Protein AF-0000000081350912 (afdb_homodimer)

Sequence (370 aa):
MHGFFKRFILKDDKKAERKKILKQVDEVDVCVIDVETIRCVVCLNVYQGTPQILTCGHSFCHTCVEEVGNAEFINDPRDVNRNSFHCPICRKRVQNSKIVHNYALKTILDSVNEISKDEVKSRKAYDNTIHASNEQLRLKCIDMERSVDCLRKEINHMRQKEKYNYVAISFFVIVYIILSTLYGNMHGFFKRFILKDDKKAERKKILKQVDEVDVCVIDVETIRCVVCLNVYQGTPQILTCGHSFCHTCVEEVGNAEFINDPRDVNRNSFHCPICRKRVQNSKIVHNYALKTILDSVNEISKDEVKSRKAYDNTIHASNEQLRLKCIDMERSVDCLRKEINHMRQKEKYNYVAISFFVIVYIILSTLYGN

Structure (mmCIF, N/CA/C/O backbone):
data_AF-0000000081350912-model_v1
#
loop_
_entity.id
_entity.type
_entity.pdbx_description
1 polymer 'RING-type domain-containing protein'
#
loop_
_atom_site.group_PDB
_atom_site.id
_atom_site.type_symbol
_atom_site.label_atom_id
_atom_site.label_alt_id
_atom_site.label_comp_id
_atom_site.label_asym_id
_atom_site.label_entity_id
_atom_site.label_seq_id
_atom_site.pdbx_PDB_ins_code
_atom_site.Cartn_x
_atom_site.Cartn_y
_atom_site.Cartn_z
_atom_site.occupancy
_atom_site.B_iso_or_equiv
_atom_site.auth_seq_id
_atom_site.auth_comp_id
_atom_site.auth_asym_id
_atom_site.auth_atom_id
_atom_site.pdbx_PDB_model_num
ATOM 1 N N . MET A 1 1 ? 37.656 -15.867 7.574 1 53.03 1 MET A N 1
ATOM 2 C CA . MET A 1 1 ? 36.531 -16.422 8.352 1 53.03 1 MET A CA 1
ATOM 3 C C . MET A 1 1 ? 35.75 -15.32 9.062 1 53.03 1 MET A C 1
ATOM 5 O O . MET A 1 1 ? 34.562 -15.453 9.273 1 53.03 1 MET A O 1
ATOM 9 N N . HIS A 1 2 ? 36.438 -14.164 9.344 1 68.31 2 HIS A N 1
ATOM 10 C CA . HIS A 1 2 ? 35.844 -13.07 10.086 1 68.31 2 HIS A CA 1
ATOM 11 C C . HIS A 1 2 ? 34.875 -12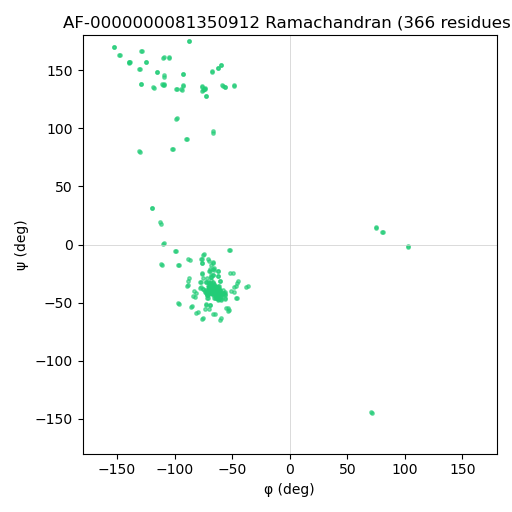.281 9.211 1 68.31 2 HIS A C 1
ATOM 13 O O . HIS A 1 2 ? 33.875 -11.742 9.703 1 68.31 2 HIS A O 1
ATOM 19 N N . GLY A 1 3 ? 35.125 -12.367 7.895 1 60.16 3 GLY A N 1
ATOM 20 C CA . GLY A 1 3 ? 34.312 -11.594 6.98 1 60.16 3 GLY A CA 1
ATOM 21 C C . GLY A 1 3 ? 32.938 -12.211 6.734 1 60.16 3 GLY A C 1
ATOM 22 O O . GLY A 1 3 ? 31.938 -11.492 6.613 1 60.16 3 GLY A O 1
ATOM 23 N N . PHE A 1 4 ? 33.031 -13.609 6.695 1 65.31 4 PHE A N 1
ATOM 24 C CA . PHE A 1 4 ? 31.812 -14.344 6.438 1 65.31 4 PHE A CA 1
ATOM 25 C C . PHE A 1 4 ? 30.844 -14.211 7.609 1 65.31 4 PHE A C 1
ATOM 27 O O . PHE A 1 4 ? 29.641 -14.039 7.41 1 65.31 4 PHE A O 1
ATOM 34 N N . PHE A 1 5 ? 31.344 -14.062 8.828 1 67.81 5 PHE A N 1
ATOM 35 C CA . PHE A 1 5 ? 30.531 -13.961 10.039 1 67.81 5 PHE A CA 1
ATOM 36 C C . PHE A 1 5 ? 29.875 -12.586 10.141 1 67.81 5 PHE A C 1
ATOM 38 O O . PHE A 1 5 ? 28.719 -12.469 10.562 1 67.81 5 PHE A O 1
ATOM 45 N N . LYS A 1 6 ? 30.656 -11.609 9.734 1 66 6 LYS A N 1
ATOM 46 C CA . LYS A 1 6 ? 30.141 -10.25 9.805 1 66 6 LYS A CA 1
ATOM 47 C C . LYS A 1 6 ? 28.969 -10.062 8.828 1 66 6 LYS A C 1
ATOM 49 O O . LYS A 1 6 ? 27.969 -9.422 9.156 1 66 6 LYS A O 1
ATOM 54 N N . ARG A 1 7 ? 29.047 -10.664 7.699 1 61.78 7 ARG A N 1
ATOM 55 C CA . ARG A 1 7 ? 27.984 -10.547 6.703 1 61.78 7 ARG A CA 1
ATOM 56 C C . ARG A 1 7 ? 26.734 -11.281 7.164 1 61.78 7 ARG A C 1
ATOM 58 O O . ARG A 1 7 ? 25.625 -10.773 6.988 1 61.78 7 ARG A O 1
ATOM 65 N N . PHE A 1 8 ? 26.891 -12.453 7.855 1 70.62 8 PHE A N 1
ATOM 66 C CA . PHE A 1 8 ? 25.75 -13.211 8.367 1 70.62 8 PHE A CA 1
ATOM 67 C C . PHE A 1 8 ? 25.078 -12.469 9.508 1 70.62 8 PHE A C 1
ATOM 69 O O . PHE A 1 8 ? 23.844 -12.43 9.594 1 70.62 8 PHE A O 1
ATOM 76 N N . ILE A 1 9 ? 25.781 -11.836 10.242 1 69 9 ILE A N 1
ATOM 77 C CA . ILE A 1 9 ? 25.25 -11.086 11.375 1 69 9 ILE A CA 1
ATOM 78 C C . ILE A 1 9 ? 24.5 -9.859 10.867 1 69 9 ILE A C 1
ATOM 80 O O . ILE A 1 9 ? 23.406 -9.539 11.367 1 69 9 ILE A O 1
ATOM 84 N N . LEU A 1 10 ? 25.109 -9.266 9.859 1 67.69 10 LEU A N 1
ATOM 85 C CA . LEU A 1 10 ? 24.484 -8.078 9.289 1 67.69 10 LEU A CA 1
ATOM 86 C C . LEU A 1 10 ? 23.156 -8.43 8.633 1 67.69 10 LEU A C 1
ATOM 88 O O . LEU A 1 10 ? 22.188 -7.676 8.75 1 67.69 10 LEU A O 1
ATOM 92 N N . LYS A 1 11 ? 23.141 -9.508 8.023 1 71.5 11 LYS A N 1
ATOM 93 C CA . LYS A 1 11 ? 21.922 -9.969 7.375 1 71.5 11 LYS A CA 1
ATOM 94 C C . LYS A 1 11 ? 20.844 -10.32 8.406 1 71.5 11 LYS A C 1
ATOM 96 O O . LYS A 1 11 ? 19.672 -10 8.219 1 71.5 11 LYS A O 1
ATOM 101 N N . ASP A 1 12 ? 21.234 -10.898 9.477 1 75.25 12 ASP A N 1
ATOM 102 C CA . ASP A 1 12 ? 20.328 -11.281 10.547 1 75.25 12 ASP A CA 1
ATOM 103 C C . ASP A 1 12 ? 19.734 -10.055 11.234 1 75.25 12 ASP A C 1
ATOM 105 O O . ASP A 1 12 ? 18.562 -10.039 11.594 1 75.25 12 ASP A O 1
ATOM 109 N N . ASP A 1 13 ? 20.594 -9.07 11.367 1 73.94 13 ASP A N 1
ATOM 110 C CA . ASP A 1 13 ? 20.141 -7.832 11.992 1 73.94 13 ASP A CA 1
ATOM 111 C C . ASP A 1 13 ? 19.125 -7.117 11.117 1 73.94 13 ASP A C 1
ATOM 113 O O . ASP A 1 13 ? 18.141 -6.574 11.625 1 73.94 13 ASP A O 1
ATOM 117 N N . LYS A 1 14 ? 19.344 -7.176 9.797 1 77.12 14 LYS A N 1
ATOM 118 C CA . LYS A 1 14 ? 18.406 -6.543 8.883 1 77.12 14 LYS A CA 1
ATOM 119 C C . LYS A 1 14 ? 17.062 -7.273 8.875 1 77.12 14 LYS A C 1
ATOM 121 O O . LYS A 1 14 ? 16.016 -6.645 8.812 1 77.12 14 LYS A O 1
ATOM 126 N N . LYS A 1 15 ? 17.219 -8.555 8.977 1 82.31 15 LYS A N 1
ATOM 127 C CA . LYS A 1 15 ? 16.016 -9.367 9.023 1 82.31 15 LYS A CA 1
ATOM 128 C C . LYS A 1 15 ? 15.227 -9.109 10.305 1 82.31 15 LYS A C 1
ATOM 130 O O . LYS A 1 15 ? 13.992 -9.023 10.273 1 82.31 15 LYS A O 1
ATOM 135 N N . ALA A 1 16 ? 15.93 -9.008 11.352 1 82.31 16 ALA A N 1
ATOM 136 C CA . ALA A 1 16 ? 15.297 -8.734 12.641 1 82.31 16 ALA A CA 1
ATOM 137 C C . ALA A 1 16 ? 14.633 -7.355 12.641 1 82.31 16 ALA A C 1
ATOM 139 O O . ALA A 1 16 ? 13.539 -7.188 13.172 1 82.31 16 ALA A O 1
ATOM 140 N N . GLU A 1 17 ? 15.297 -6.477 12.062 1 79.75 17 GLU A N 1
ATOM 141 C CA . GLU A 1 17 ? 14.758 -5.117 11.984 1 79.75 17 GLU A CA 1
ATOM 142 C C . GLU A 1 17 ? 13.5 -5.074 11.125 1 79.75 17 GLU A C 1
ATOM 144 O O . GLU A 1 17 ? 12.516 -4.426 11.492 1 79.75 17 GLU A O 1
ATOM 149 N N . ARG A 1 18 ? 13.531 -5.793 10.039 1 82.31 18 ARG A N 1
ATOM 150 C CA . ARG A 1 18 ? 12.375 -5.859 9.156 1 82.31 18 ARG A CA 1
ATOM 151 C C . ARG A 1 18 ? 11.172 -6.469 9.867 1 82.31 18 ARG A C 1
ATOM 153 O O . ARG A 1 18 ? 10.047 -5.977 9.742 1 82.31 18 ARG A O 1
ATOM 160 N N . LYS A 1 19 ? 11.539 -7.465 10.633 1 84 19 LYS A N 1
ATOM 161 C CA . LYS A 1 19 ? 10.477 -8.133 11.383 1 84 19 LYS A CA 1
ATOM 162 C C . LYS A 1 19 ? 9.859 -7.195 12.414 1 84 19 LYS A C 1
ATOM 164 O O . LYS A 1 19 ? 8.641 -7.199 12.609 1 84 19 LYS A O 1
ATOM 169 N N . LYS A 1 20 ? 10.68 -6.43 13.039 1 79.88 20 LYS A N 1
ATOM 170 C CA . LYS A 1 20 ? 10.203 -5.484 14.039 1 79.88 20 LYS A CA 1
ATOM 171 C C . LYS A 1 20 ? 9.289 -4.43 13.414 1 79.88 20 LYS A C 1
ATOM 173 O O . LYS A 1 20 ? 8.242 -4.102 13.969 1 79.88 20 LYS A O 1
ATOM 178 N N . ILE A 1 21 ? 9.648 -4.004 12.289 1 77.31 21 ILE A N 1
ATOM 179 C CA . ILE A 1 21 ? 8.883 -2.965 11.602 1 77.31 21 ILE A CA 1
ATOM 180 C C . ILE A 1 21 ? 7.535 -3.52 11.156 1 77.31 21 ILE A C 1
ATOM 182 O O . ILE A 1 21 ? 6.5 -2.873 11.336 1 77.31 21 ILE A O 1
ATOM 186 N N . LEU A 1 22 ? 7.578 -4.707 10.672 1 84.56 22 LEU A N 1
ATOM 187 C CA . LEU A 1 22 ? 6.348 -5.32 10.188 1 84.56 22 LEU A CA 1
ATOM 188 C C . LEU A 1 22 ? 5.398 -5.617 11.344 1 84.56 22 LEU A C 1
ATOM 190 O O . LEU A 1 22 ? 4.176 -5.543 11.188 1 84.56 22 LEU A O 1
ATOM 194 N N . LYS A 1 23 ? 6.023 -5.836 12.531 1 79.56 23 LYS A N 1
ATOM 195 C CA . LYS A 1 23 ? 5.199 -6.012 13.727 1 79.56 23 LYS A CA 1
ATOM 196 C C . LYS A 1 23 ? 4.508 -4.707 14.109 1 79.56 23 LYS A C 1
ATOM 198 O O . LYS A 1 23 ? 3.357 -4.715 14.555 1 79.56 23 LYS A O 1
ATOM 203 N N . GLN A 1 24 ? 5.203 -3.684 13.914 1 76.06 24 GLN A N 1
ATOM 204 C CA . GLN A 1 24 ? 4.621 -2.375 14.195 1 76.06 24 GLN A CA 1
ATOM 205 C C . GLN A 1 24 ? 3.502 -2.049 13.211 1 76.06 24 GLN A C 1
ATOM 207 O O . GLN A 1 24 ? 2.49 -1.454 13.586 1 76.06 24 GLN A O 1
ATOM 212 N N . VAL A 1 25 ? 3.703 -2.486 11.992 1 78.62 25 VAL A N 1
ATOM 213 C CA . VAL A 1 25 ? 2.709 -2.246 10.953 1 78.62 25 VAL A CA 1
ATOM 214 C C . VAL A 1 25 ? 1.435 -3.027 11.266 1 78.62 25 VAL A C 1
ATOM 216 O O . VAL A 1 25 ? 0.332 -2.586 10.93 1 78.62 25 VAL A O 1
ATOM 219 N N . ASP A 1 26 ? 1.627 -4.129 12.016 1 80.31 26 ASP A N 1
ATOM 220 C CA . ASP A 1 26 ? 0.5 -4.977 12.391 1 80.31 26 ASP A CA 1
ATOM 221 C C . ASP A 1 26 ? -0.449 -4.246 13.336 1 80.31 26 ASP A C 1
ATOM 223 O O . ASP A 1 26 ? -1.606 -4.641 13.492 1 80.31 26 ASP A O 1
ATOM 227 N N . GLU A 1 27 ? 0.007 -3.158 13.891 1 75.56 27 GLU A N 1
ATOM 228 C CA . GLU A 1 27 ? -0.767 -2.455 14.906 1 75.56 27 GLU A CA 1
ATOM 229 C C . GLU A 1 27 ? -1.503 -1.258 14.312 1 75.56 27 GLU A C 1
ATOM 231 O O . GLU A 1 27 ? -2.285 -0.598 15 1 75.56 27 GLU A O 1
ATOM 236 N N . VAL A 1 28 ? -1.217 -1.027 13.062 1 67.81 28 VAL A N 1
ATOM 237 C CA . VAL A 1 28 ? -1.871 0.103 12.406 1 67.81 28 VAL A CA 1
ATOM 238 C C . VAL A 1 28 ? -2.893 -0.406 11.391 1 67.81 28 VAL A C 1
ATOM 240 O O . VAL A 1 28 ? -2.826 -1.559 10.961 1 67.81 28 VAL A O 1
ATOM 243 N N . ASP A 1 29 ? -3.818 0.396 10.984 1 72.44 29 ASP A N 1
ATOM 244 C CA . ASP A 1 29 ? -4.891 -0.009 10.086 1 72.44 29 ASP A CA 1
ATOM 245 C C . ASP A 1 29 ? -4.48 0.176 8.625 1 72.44 29 ASP A C 1
ATOM 247 O O . ASP A 1 29 ? -4.934 -0.564 7.75 1 72.44 29 ASP A O 1
ATOM 251 N N . VAL A 1 30 ? -3.686 1.261 8.391 1 76.31 30 VAL A N 1
ATOM 252 C CA . VAL A 1 30 ? -3.273 1.562 7.027 1 76.31 30 VAL A CA 1
ATOM 253 C C . VAL A 1 30 ? -1.763 1.788 6.98 1 76.31 30 VAL A C 1
ATOM 255 O O . VAL A 1 30 ? -1.149 2.133 7.992 1 76.31 30 VAL A O 1
ATOM 258 N N . CYS A 1 31 ? -1.188 1.458 5.793 1 78.75 31 CYS A N 1
ATOM 259 C CA . CYS A 1 31 ? 0.23 1.742 5.609 1 78.75 31 CYS A CA 1
ATOM 260 C C . CYS A 1 31 ? 0.504 2.266 4.207 1 78.75 31 CYS A C 1
ATOM 262 O O . CYS A 1 31 ? -0.352 2.166 3.324 1 78.75 31 CYS A O 1
ATOM 264 N N . VAL A 1 32 ? 1.61 2.996 4.117 1 79.75 32 VAL A N 1
ATOM 265 C CA . VAL A 1 32 ? 2.006 3.629 2.863 1 79.75 32 VAL A CA 1
ATOM 266 C C . VAL A 1 32 ? 2.965 2.715 2.104 1 79.75 32 VAL A C 1
ATOM 268 O O . VAL A 1 32 ? 3.869 2.123 2.697 1 79.75 32 VAL A O 1
ATOM 271 N N . ILE A 1 33 ? 2.719 2.535 0.825 1 86.38 33 ILE A N 1
ATOM 272 C CA . ILE A 1 33 ? 3.615 1.744 -0.011 1 86.38 33 ILE A CA 1
ATOM 273 C C . ILE A 1 33 ? 4.074 2.576 -1.205 1 86.38 33 ILE A C 1
ATOM 275 O O . ILE A 1 33 ? 3.439 3.574 -1.557 1 86.38 33 ILE A O 1
ATOM 279 N N . ASP A 1 34 ? 5.223 2.195 -1.791 1 86.56 34 ASP A N 1
ATOM 280 C CA . ASP A 1 34 ? 5.691 2.791 -3.037 1 86.56 34 ASP A CA 1
ATOM 281 C C . ASP A 1 34 ? 4.855 2.312 -4.223 1 86.56 34 ASP A C 1
ATOM 283 O O . ASP A 1 34 ? 4.699 1.107 -4.434 1 86.56 34 ASP A O 1
ATOM 287 N N . VAL A 1 35 ? 4.344 3.209 -5.023 1 86 35 VAL A N 1
ATOM 288 C CA . VAL A 1 35 ? 3.484 2.859 -6.152 1 86 35 VAL A CA 1
ATOM 289 C C . VAL A 1 35 ? 4.262 1.998 -7.145 1 86 35 VAL A C 1
ATOM 291 O O . VAL A 1 35 ? 3.68 1.16 -7.84 1 86 35 VAL A O 1
ATOM 294 N N . GLU A 1 36 ? 5.586 2.088 -7.133 1 91.25 36 GLU A N 1
ATOM 295 C CA . GLU A 1 36 ? 6.434 1.312 -8.031 1 91.25 36 GLU A CA 1
ATOM 296 C C . GLU A 1 36 ? 6.277 -0.185 -7.781 1 91.25 36 GLU A C 1
ATOM 298 O O . GLU A 1 36 ? 6.461 -0.993 -8.695 1 91.25 36 GLU A O 1
ATOM 303 N N . THR A 1 37 ? 5.914 -0.53 -6.559 1 94.19 37 THR A N 1
ATOM 304 C CA . THR A 1 37 ? 5.852 -1.936 -6.172 1 94.19 37 THR A CA 1
ATOM 305 C C . THR A 1 37 ? 4.598 -2.596 -6.738 1 94.19 37 THR A C 1
ATOM 307 O O . THR A 1 37 ? 4.488 -3.824 -6.742 1 94.19 37 THR A O 1
ATOM 310 N N . ILE A 1 38 ? 3.627 -1.746 -7.262 1 96.31 38 ILE A N 1
ATOM 311 C CA . ILE A 1 38 ? 2.389 -2.289 -7.816 1 96.31 38 ILE A CA 1
ATOM 312 C C . ILE A 1 38 ? 2.273 -1.911 -9.289 1 96.31 38 ILE A C 1
ATOM 314 O O . ILE A 1 38 ? 1.17 -1.711 -9.805 1 96.31 38 ILE A O 1
ATOM 318 N N . ARG A 1 39 ? 3.436 -1.796 -9.938 1 94.81 39 ARG A N 1
ATOM 319 C CA . ARG A 1 39 ? 3.506 -1.534 -11.375 1 94.81 39 ARG A CA 1
ATOM 320 C C . ARG A 1 39 ? 3.998 -2.764 -12.133 1 94.81 39 ARG A C 1
ATOM 322 O O . ARG A 1 39 ? 4.91 -3.455 -11.672 1 94.81 39 ARG A O 1
ATOM 329 N N . CYS A 1 40 ? 3.383 -2.988 -13.172 1 97.5 40 CYS A N 1
ATOM 330 C CA . CYS A 1 40 ? 3.854 -4.027 -14.086 1 97.5 40 CYS A CA 1
ATOM 331 C C . CYS A 1 40 ? 5.102 -3.572 -14.836 1 97.5 40 CYS A C 1
ATOM 333 O O . CYS A 1 40 ? 5.129 -2.477 -15.398 1 97.5 40 CYS A O 1
ATOM 335 N N . VAL A 1 41 ? 6.09 -4.422 -14.914 1 96.5 41 VAL A N 1
ATOM 336 C CA . VAL A 1 41 ? 7.375 -4.043 -15.492 1 96.5 41 VAL A CA 1
ATOM 337 C C . VAL A 1 41 ? 7.266 -4.004 -17.016 1 96.5 41 VAL A C 1
ATOM 339 O O . VAL A 1 41 ? 8.125 -3.428 -17.688 1 96.5 41 VAL A O 1
ATOM 342 N N . VAL A 1 42 ? 6.258 -4.582 -17.547 1 97 42 VAL A N 1
ATOM 343 C CA . VAL A 1 42 ? 6.109 -4.676 -19 1 97 42 VAL A CA 1
ATOM 344 C C . VAL A 1 42 ? 5.453 -3.406 -19.531 1 97 42 VAL A C 1
ATOM 346 O O . VAL A 1 42 ? 5.977 -2.77 -20.453 1 97 42 VAL A O 1
ATOM 349 N N . CYS A 1 43 ? 4.309 -3.008 -18.984 1 95.69 43 CYS A N 1
ATOM 350 C CA . CYS A 1 43 ? 3.592 -1.839 -19.484 1 95.69 43 CYS A CA 1
ATOM 351 C C . CYS A 1 43 ? 3.924 -0.604 -18.656 1 95.69 43 CYS A C 1
ATOM 353 O O . CYS A 1 43 ? 3.633 0.521 -19.062 1 95.69 43 CYS A O 1
ATOM 355 N N . LEU A 1 44 ? 4.453 -0.74 -17.5 1 94.56 44 LEU A N 1
ATOM 356 C CA . LEU A 1 44 ? 4.953 0.305 -16.609 1 94.56 44 LEU A CA 1
ATOM 357 C C . LEU A 1 44 ? 3.797 1.051 -15.945 1 94.56 44 LEU A C 1
ATOM 359 O O . LEU A 1 44 ? 3.998 2.107 -15.344 1 94.56 44 LEU A O 1
ATOM 363 N N . ASN A 1 45 ? 2.639 0.507 -16.016 1 93.38 45 ASN A N 1
ATOM 364 C CA . ASN A 1 45 ? 1.474 1.049 -15.32 1 93.38 45 ASN A CA 1
ATOM 365 C C . ASN A 1 45 ? 1.117 0.222 -14.086 1 93.38 45 ASN A C 1
ATOM 367 O O . ASN A 1 45 ? 1.569 -0.916 -13.945 1 93.38 45 ASN A O 1
ATOM 371 N N . VAL A 1 46 ? 0.331 0.891 -13.211 1 93.81 46 VAL A N 1
ATOM 372 C CA . VAL A 1 46 ? -0.225 0.132 -12.094 1 93.81 46 VAL A CA 1
ATOM 373 C C . VAL A 1 46 ? -1.065 -1.027 -12.625 1 93.81 46 VAL A C 1
ATOM 375 O O . VAL A 1 46 ? -1.828 -0.863 -13.586 1 93.81 46 VAL A O 1
ATOM 378 N N . TYR A 1 47 ? -0.917 -2.236 -12 1 96.38 47 TYR A N 1
ATOM 379 C CA . TYR A 1 47 ? -1.646 -3.42 -12.445 1 96.38 47 TYR A CA 1
ATOM 380 C C . TYR A 1 47 ? -3.127 -3.109 -12.625 1 96.38 47 TYR A C 1
ATOM 382 O O . TYR A 1 47 ? -3.736 -2.438 -11.789 1 96.38 47 TYR A O 1
ATOM 390 N N . GLN A 1 48 ? -3.6 -3.645 -13.758 1 88.88 48 GLN A N 1
ATOM 391 C CA . GLN A 1 48 ? -5.027 -3.52 -14.031 1 88.88 48 GLN A CA 1
ATOM 392 C C . GLN A 1 48 ? -5.73 -4.867 -13.914 1 88.88 48 GLN A C 1
ATOM 394 O O . GLN A 1 48 ? -5.184 -5.895 -14.32 1 88.88 48 GLN A O 1
ATOM 399 N N . GLY A 1 49 ? -6.883 -4.812 -13.281 1 91.25 49 GLY A N 1
ATOM 400 C CA . GLY A 1 49 ? -7.578 -6.074 -13.109 1 91.25 49 GLY A CA 1
ATOM 401 C C . GLY A 1 49 ? -6.91 -6.992 -12.102 1 91.25 49 GLY A C 1
ATOM 402 O O . GLY A 1 49 ? -6.465 -6.543 -11.047 1 91.25 49 GLY A O 1
ATOM 403 N N . THR A 1 50 ? -6.977 -8.32 -12.383 1 95.38 50 THR A N 1
ATOM 404 C CA . THR A 1 50 ? -6.305 -9.305 -11.539 1 95.38 50 THR A CA 1
ATOM 405 C C . THR A 1 50 ? -4.961 -9.703 -12.133 1 95.38 50 THR A C 1
ATOM 407 O O . THR A 1 50 ? -4.91 -10.406 -13.148 1 95.38 50 THR A O 1
ATOM 410 N N . PRO A 1 51 ? -3.9 -9.25 -11.484 1 98.12 51 PRO A N 1
ATOM 411 C CA . PRO A 1 51 ? -2.584 -9.625 -12.016 1 98.12 51 PRO A CA 1
ATOM 412 C C . PRO A 1 51 ? -2.371 -11.141 -12.047 1 98.12 51 PRO A C 1
ATOM 414 O O . PRO A 1 51 ? -3.033 -11.875 -11.312 1 98.12 51 PRO A O 1
ATOM 417 N N . GLN A 1 52 ? -1.523 -11.531 -12.922 1 98.56 52 GLN A N 1
ATOM 418 C CA . GLN A 1 52 ? -1.187 -12.938 -13.078 1 98.56 52 GLN A CA 1
ATOM 419 C C . GLN A 1 52 ? 0.228 -13.227 -12.578 1 98.56 52 GLN A C 1
ATOM 421 O O . GLN A 1 52 ? 1.113 -12.375 -12.688 1 98.56 52 GLN A O 1
ATOM 426 N N . ILE A 1 53 ? 0.377 -14.375 -12.008 1 98.69 53 ILE A N 1
ATOM 427 C CA . ILE A 1 53 ? 1.689 -14.789 -11.523 1 98.69 53 ILE A CA 1
ATOM 428 C C . ILE A 1 53 ? 2.146 -16.047 -12.266 1 98.69 53 ILE A C 1
ATOM 430 O O . ILE A 1 53 ? 1.354 -16.953 -12.5 1 98.69 53 ILE A O 1
ATOM 434 N N . LEU A 1 54 ? 3.391 -16.031 -12.688 1 98.19 54 LEU A N 1
ATOM 435 C CA . LEU A 1 54 ? 3.986 -17.141 -13.43 1 98.19 54 LEU A CA 1
ATOM 436 C C . LEU A 1 54 ? 4.566 -18.172 -12.477 1 98.19 54 LEU A C 1
ATOM 438 O O . LEU A 1 54 ? 4.609 -17.969 -11.266 1 98.19 54 LEU A O 1
ATOM 442 N N . THR A 1 55 ? 5.047 -19.297 -13.031 1 97.25 55 THR A N 1
ATOM 443 C CA . THR A 1 55 ? 5.598 -20.375 -12.227 1 97.25 55 THR A CA 1
ATOM 444 C C . THR A 1 55 ? 6.934 -19.969 -11.609 1 97.25 55 THR A C 1
ATOM 446 O O . THR A 1 55 ? 7.414 -20.625 -10.68 1 97.25 55 THR A O 1
ATOM 449 N N . CYS A 1 56 ? 7.488 -18.844 -12.141 1 97.94 56 CYS A N 1
ATOM 450 C CA . CYS A 1 56 ? 8.742 -18.344 -11.578 1 97.94 56 CYS A CA 1
ATOM 451 C C . CYS A 1 56 ? 8.484 -17.422 -10.398 1 97.94 56 CYS A C 1
ATOM 453 O O . CYS A 1 56 ? 9.414 -17.031 -9.688 1 97.94 56 CYS A O 1
ATOM 455 N N . GLY A 1 57 ? 7.23 -17 -10.227 1 98.38 57 GLY A N 1
ATOM 456 C CA . GLY A 1 57 ? 6.883 -16.172 -9.078 1 98.38 57 GLY A CA 1
ATOM 457 C C . GLY A 1 57 ? 6.73 -14.703 -9.422 1 98.38 57 GLY A C 1
ATOM 458 O O . GLY A 1 57 ? 6.363 -13.891 -8.57 1 98.38 57 GLY A O 1
ATOM 459 N N . HIS A 1 58 ? 6.957 -14.328 -10.672 1 98.5 58 HIS A N 1
ATOM 460 C CA . HIS A 1 58 ? 6.82 -12.938 -11.07 1 98.5 58 HIS A CA 1
ATOM 461 C C . HIS A 1 58 ? 5.418 -12.648 -11.602 1 98.5 58 HIS A C 1
ATOM 463 O O . HIS A 1 58 ? 4.801 -13.508 -12.234 1 98.5 58 HIS A O 1
ATOM 469 N N . SER A 1 59 ? 4.941 -11.453 -11.367 1 98.62 59 SER A N 1
ATOM 470 C CA . SER A 1 59 ? 3.568 -11.109 -11.727 1 98.62 59 SER A CA 1
ATOM 471 C C . SER A 1 59 ? 3.533 -10.039 -12.805 1 98.62 59 SER A C 1
ATOM 473 O O . SER A 1 59 ? 4.418 -9.188 -12.875 1 98.62 59 SER A O 1
ATOM 475 N N . PHE A 1 60 ? 2.516 -10.086 -13.656 1 98.38 60 PHE A N 1
ATOM 476 C CA . PHE A 1 60 ? 2.271 -9.164 -14.758 1 98.38 60 PHE A CA 1
ATOM 477 C C . PHE A 1 60 ? 0.777 -8.984 -14.992 1 98.38 60 PHE A C 1
ATOM 479 O O . PHE A 1 60 ? -0.035 -9.758 -14.477 1 98.38 60 PHE A O 1
ATOM 486 N N . CYS A 1 61 ? 0.458 -7.922 -15.719 1 97.62 61 CYS A N 1
ATOM 487 C CA . CYS A 1 61 ? -0.924 -7.793 -16.172 1 97.62 61 CYS A CA 1
ATOM 488 C C . CYS A 1 61 ? -1.309 -8.945 -17.094 1 97.62 61 CYS A C 1
ATOM 490 O O . CYS A 1 61 ? -0.458 -9.484 -17.797 1 97.62 61 CYS A O 1
ATOM 492 N N . HIS A 1 62 ? -2.607 -9.219 -17.047 1 97.19 62 HIS A N 1
ATOM 493 C CA . HIS A 1 62 ? -3.107 -10.242 -17.969 1 97.19 62 HIS A CA 1
ATOM 494 C C . HIS A 1 62 ? -2.768 -9.898 -19.422 1 97.19 62 HIS A C 1
ATOM 496 O O . HIS A 1 62 ? -2.254 -10.734 -20.156 1 97.19 62 HIS A O 1
ATOM 502 N N . THR A 1 63 ? -2.99 -8.68 -19.812 1 96.38 63 THR A N 1
ATOM 503 C CA . THR A 1 63 ? -2.76 -8.234 -21.188 1 96.38 63 THR A CA 1
ATOM 504 C C . THR A 1 63 ? -1.275 -8.297 -21.531 1 96.38 63 THR A C 1
ATOM 506 O O . THR A 1 63 ? -0.909 -8.641 -22.656 1 96.38 63 THR A O 1
ATOM 509 N N . CYS A 1 64 ? -0.442 -7.973 -20.594 1 96.94 64 CYS A N 1
ATOM 510 C CA . CYS A 1 64 ? 1 -7.988 -20.812 1 96.94 64 CYS A CA 1
ATOM 511 C C . CYS A 1 64 ? 1.51 -9.414 -21 1 96.94 64 CYS A C 1
ATOM 513 O O . CYS A 1 64 ? 2.383 -9.664 -21.828 1 96.94 64 CYS A O 1
ATOM 515 N N . VAL A 1 65 ? 0.966 -10.328 -20.188 1 96.88 65 VAL A N 1
ATOM 516 C CA . VAL A 1 65 ? 1.325 -11.734 -20.344 1 96.88 65 VAL A CA 1
ATOM 517 C C . VAL A 1 65 ? 0.959 -12.219 -21.734 1 96.88 65 VAL A C 1
ATOM 519 O O . VAL A 1 65 ? 1.763 -12.875 -22.406 1 96.88 65 VAL A O 1
ATOM 522 N N . GLU A 1 66 ? -0.195 -11.867 -22.156 1 95.06 66 GLU A N 1
ATOM 523 C CA . GLU A 1 66 ? -0.649 -12.266 -23.484 1 95.06 66 GLU A CA 1
ATOM 524 C C . GLU A 1 66 ? 0.242 -11.672 -24.578 1 95.06 66 GLU A C 1
ATOM 526 O O . GLU A 1 66 ? 0.597 -12.359 -25.531 1 95.06 66 GLU A O 1
ATOM 531 N N . GLU A 1 67 ? 0.561 -10.438 -24.422 1 94.94 67 GLU A N 1
ATOM 532 C CA . GLU A 1 67 ? 1.386 -9.742 -25.406 1 94.94 67 GLU A CA 1
ATOM 533 C C . GLU A 1 67 ? 2.781 -10.352 -25.484 1 94.94 67 GLU A C 1
ATOM 535 O O . GLU A 1 67 ? 3.311 -10.562 -26.578 1 94.94 67 GLU A O 1
ATOM 540 N N . VAL A 1 68 ? 3.387 -10.617 -24.375 1 94.25 68 VAL A N 1
ATOM 541 C CA . VAL A 1 68 ? 4.723 -11.211 -24.312 1 94.25 68 VAL A CA 1
ATOM 542 C C . VAL A 1 68 ? 4.695 -12.602 -24.953 1 94.25 68 VAL A C 1
ATOM 544 O O . VAL A 1 68 ? 5.586 -12.945 -25.734 1 94.25 68 VAL A O 1
ATOM 547 N N . GLY A 1 69 ? 3.678 -13.391 -24.547 1 92.12 69 GLY A N 1
ATOM 548 C CA . GLY A 1 69 ? 3.535 -14.711 -25.141 1 92.12 69 GLY A CA 1
ATOM 549 C C . GLY A 1 69 ? 3.391 -14.68 -26.641 1 92.12 69 GLY A C 1
ATOM 550 O O . GLY A 1 69 ? 4.012 -15.469 -27.359 1 92.12 69 GLY A O 1
ATOM 551 N N . ASN A 1 70 ? 2.619 -13.758 -27.141 1 91.06 70 ASN A N 1
ATOM 552 C CA . ASN A 1 70 ? 2.389 -13.633 -28.578 1 91.06 70 ASN A CA 1
ATOM 553 C C . ASN A 1 70 ? 3.648 -13.18 -29.312 1 91.06 70 ASN A C 1
ATOM 555 O O . ASN A 1 70 ? 3.951 -13.672 -30.391 1 91.06 70 ASN A O 1
ATOM 559 N N . ALA A 1 71 ? 4.355 -12.266 -28.75 1 90.31 71 ALA A N 1
ATOM 560 C CA . ALA A 1 71 ? 5.582 -11.75 -29.344 1 90.31 71 ALA A CA 1
ATOM 561 C C . ALA A 1 71 ? 6.629 -12.852 -29.484 1 90.31 71 ALA A C 1
ATOM 563 O O . ALA A 1 71 ? 7.332 -12.922 -30.5 1 90.31 71 ALA A O 1
ATOM 564 N N . GLU A 1 72 ? 6.746 -13.688 -28.531 1 87.69 72 GLU A N 1
ATOM 565 C CA . GLU A 1 72 ? 7.73 -14.766 -28.562 1 87.69 72 GLU A CA 1
ATOM 566 C C . GLU A 1 72 ? 7.348 -15.812 -29.609 1 87.69 72 GLU A C 1
ATOM 568 O O . GLU A 1 72 ? 8.219 -16.391 -30.266 1 87.69 72 GLU A O 1
ATOM 573 N N . PHE A 1 73 ? 6.082 -16.047 -29.703 1 83.19 73 PHE A N 1
ATOM 574 C CA . PHE A 1 73 ? 5.609 -17 -30.703 1 83.19 73 PHE A CA 1
ATOM 575 C C . PHE A 1 73 ? 5.938 -16.531 -32.125 1 83.19 73 PHE A C 1
ATOM 577 O O . PHE A 1 73 ? 6.363 -17.312 -32.969 1 83.19 73 PHE A O 1
ATOM 584 N N . ILE A 1 74 ? 5.801 -15.312 -32.438 1 82.56 74 ILE A N 1
ATOM 585 C CA . ILE A 1 74 ? 6.02 -14.734 -33.75 1 82.56 74 ILE A CA 1
ATOM 586 C C . ILE A 1 74 ? 7.512 -14.75 -34.094 1 82.56 74 ILE A C 1
ATOM 588 O O . ILE A 1 74 ? 7.902 -15.031 -35.219 1 82.56 74 ILE A O 1
ATOM 592 N N . ASN A 1 75 ? 8.391 -14.453 -33.094 1 82.94 75 ASN A N 1
ATOM 593 C CA . ASN A 1 75 ? 9.828 -14.328 -33.312 1 82.94 75 ASN A CA 1
ATOM 594 C C . ASN A 1 75 ? 10.5 -15.688 -33.438 1 82.94 75 ASN A C 1
ATOM 596 O O . ASN A 1 75 ? 11.562 -15.812 -34.062 1 82.94 75 ASN A O 1
ATOM 600 N N . ASP A 1 76 ? 10.039 -16.672 -32.781 1 77.12 76 ASP A N 1
ATOM 601 C CA . ASP A 1 76 ? 10.562 -18.016 -32.906 1 77.12 76 ASP A CA 1
ATOM 602 C C . ASP A 1 76 ? 9.438 -19.031 -33.125 1 77.12 76 ASP A C 1
ATOM 604 O O . ASP A 1 76 ? 9.023 -19.719 -32.188 1 77.12 76 ASP A O 1
ATOM 608 N N . PRO A 1 77 ? 9.039 -19.047 -34.375 1 67.38 77 PRO A N 1
ATOM 609 C CA . PRO A 1 77 ? 7.938 -19.969 -34.656 1 67.38 77 PRO A CA 1
ATOM 610 C C . PRO A 1 77 ? 8.328 -21.438 -34.531 1 67.38 77 PRO A C 1
ATOM 612 O O . PRO A 1 77 ? 7.461 -22.312 -34.562 1 67.38 77 PRO A O 1
ATOM 615 N N . ARG A 1 78 ? 9.703 -21.594 -34.562 1 61.78 78 ARG A N 1
ATOM 616 C CA . ARG A 1 78 ? 10.164 -22.969 -34.531 1 61.78 78 ARG A CA 1
ATOM 617 C C . ARG A 1 78 ? 9.914 -23.594 -33.156 1 61.78 78 ARG A C 1
ATOM 619 O O . ARG A 1 78 ? 10.039 -24.812 -33 1 61.78 78 ARG A O 1
ATOM 626 N N . ASP A 1 79 ? 9.797 -22.625 -32.125 1 60 79 ASP A N 1
ATOM 627 C CA . ASP A 1 79 ? 9.547 -23.172 -30.781 1 60 79 ASP A CA 1
ATOM 628 C C . ASP A 1 79 ? 8.172 -23.828 -30.719 1 60 79 ASP A C 1
ATOM 630 O O . ASP A 1 79 ? 7.152 -23.203 -30.984 1 60 79 ASP A O 1
ATOM 634 N N . VAL A 1 80 ? 8.062 -25.062 -30.859 1 58.66 80 VAL 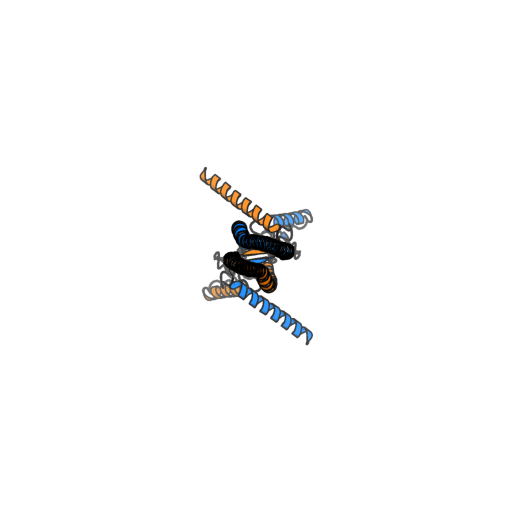A N 1
ATOM 635 C CA . VAL A 1 80 ? 6.957 -26 -31.047 1 58.66 80 VAL A CA 1
ATOM 636 C C . VAL A 1 80 ? 5.902 -25.766 -29.969 1 58.66 80 VAL A C 1
ATOM 638 O O . VAL A 1 80 ? 4.742 -26.156 -30.125 1 58.66 80 VAL A O 1
ATOM 641 N N . ASN A 1 81 ? 6.293 -25.219 -28.859 1 66.44 81 ASN A N 1
ATOM 642 C CA . ASN A 1 81 ? 5.293 -25.188 -27.781 1 66.44 81 ASN A CA 1
ATOM 643 C C . ASN A 1 81 ? 4.66 -23.812 -27.641 1 66.44 81 ASN A C 1
ATOM 645 O O . ASN A 1 81 ? 5.188 -22.953 -26.938 1 66.44 81 ASN A O 1
ATOM 649 N N . ARG A 1 82 ? 3.662 -23.516 -28.469 1 74.5 82 ARG A N 1
ATOM 650 C CA . ARG A 1 82 ? 2.877 -22.297 -28.531 1 74.5 82 ARG A CA 1
ATOM 651 C C . ARG A 1 82 ? 2.311 -21.938 -27.156 1 74.5 82 ARG A C 1
ATOM 653 O O . ARG A 1 82 ? 1.837 -20.828 -26.938 1 74.5 82 ARG A O 1
ATOM 660 N N . ASN A 1 83 ? 2.533 -22.781 -26.25 1 87.31 83 ASN A N 1
ATOM 661 C CA . ASN A 1 83 ? 1.853 -22.578 -24.984 1 87.31 83 ASN A CA 1
ATOM 662 C C . ASN A 1 83 ? 2.838 -22.234 -23.859 1 87.31 83 ASN A C 1
ATOM 664 O O . ASN A 1 83 ? 2.584 -22.516 -22.688 1 87.31 83 ASN A O 1
ATOM 668 N N . SER A 1 84 ? 4.062 -21.766 -24.375 1 92.56 84 SER A N 1
ATOM 669 C CA . SER A 1 84 ? 5.039 -21.359 -23.359 1 92.56 84 SER A CA 1
ATOM 670 C C . SER A 1 84 ? 5.762 -20.078 -23.781 1 92.56 84 SER A C 1
ATOM 672 O O . SER A 1 84 ? 5.742 -19.703 -24.953 1 92.56 84 SER A O 1
ATOM 674 N N . PHE A 1 85 ? 6.293 -19.344 -22.891 1 94.69 85 PHE A N 1
ATOM 675 C CA . PHE A 1 85 ? 7.09 -18.156 -23.141 1 94.69 85 PHE A CA 1
ATOM 676 C C . PHE A 1 85 ? 8.078 -17.922 -22 1 94.69 85 PHE A C 1
ATOM 678 O O . PHE A 1 85 ? 8.086 -18.688 -21.016 1 94.69 85 PHE A O 1
ATOM 685 N N . HIS A 1 86 ? 9.008 -16.984 -22.188 1 95.75 86 HIS A N 1
ATOM 686 C CA . HIS A 1 86 ? 10 -16.672 -21.156 1 95.75 86 HIS A CA 1
ATOM 687 C C . HIS A 1 86 ? 9.594 -15.453 -20.344 1 95.75 86 HIS A C 1
ATOM 689 O O . HIS A 1 86 ? 9.102 -14.469 -20.891 1 95.75 86 HIS A O 1
ATOM 695 N N . CYS A 1 87 ? 9.703 -15.539 -19.031 1 97.56 87 CYS A N 1
ATOM 696 C CA . CYS A 1 87 ? 9.383 -14.445 -18.125 1 97.56 87 CYS A CA 1
ATOM 697 C C . CYS A 1 87 ? 10.195 -13.195 -18.469 1 97.56 87 CYS A C 1
ATOM 699 O O . CYS A 1 87 ? 11.414 -13.266 -18.609 1 97.56 87 CYS A O 1
ATOM 701 N N . PRO A 1 88 ? 9.648 -12.07 -18.5 1 96.25 88 PRO A N 1
ATOM 702 C CA . PRO A 1 88 ? 10.336 -10.828 -18.844 1 96.25 88 PRO A CA 1
ATOM 703 C C . PRO A 1 88 ? 11.383 -10.414 -17.812 1 96.25 88 PRO A C 1
ATOM 705 O O . PRO A 1 88 ? 12.305 -9.656 -18.125 1 96.25 88 PRO A O 1
ATOM 708 N N . ILE A 1 89 ? 11.242 -10.922 -16.641 1 96.62 89 ILE A N 1
ATOM 709 C CA . ILE A 1 89 ? 12.117 -10.477 -15.57 1 96.62 89 ILE A CA 1
ATOM 710 C C . ILE A 1 89 ? 13.281 -11.445 -15.414 1 96.62 89 ILE A C 1
ATOM 712 O O . ILE A 1 89 ? 14.445 -11.047 -15.523 1 96.62 89 ILE A O 1
ATOM 716 N N . CYS A 1 90 ? 13.062 -12.727 -15.312 1 97.19 90 CYS A N 1
ATOM 717 C CA . CYS A 1 90 ? 14.125 -13.672 -14.984 1 97.19 90 CYS A CA 1
ATOM 718 C C . CYS A 1 90 ? 14.445 -14.57 -16.172 1 97.19 90 CYS A C 1
ATOM 720 O O . CYS A 1 90 ? 15.406 -15.336 -16.141 1 97.19 90 CYS A O 1
ATOM 722 N N . ARG A 1 91 ? 13.602 -14.719 -17.25 1 96.06 91 ARG A N 1
ATOM 723 C CA . ARG A 1 91 ? 13.789 -15.406 -18.516 1 96.06 91 ARG A CA 1
ATOM 724 C C . ARG A 1 91 ? 13.57 -16.906 -18.375 1 96.06 91 ARG A C 1
ATOM 726 O O . ARG A 1 91 ? 13.898 -17.688 -19.281 1 96.06 91 ARG A O 1
ATOM 733 N N . LYS A 1 92 ? 13.047 -17.359 -17.25 1 96.69 92 LYS A N 1
ATOM 734 C CA . LYS A 1 92 ? 12.664 -18.766 -17.109 1 96.69 92 LYS A CA 1
ATOM 735 C C . LYS A 1 92 ? 11.484 -19.109 -18.016 1 96.69 92 LYS A C 1
ATOM 737 O O . LYS A 1 92 ? 10.586 -18.297 -18.203 1 96.69 92 LYS A O 1
ATOM 742 N N . ARG A 1 93 ? 11.461 -20.297 -18.438 1 95.38 93 ARG A N 1
ATOM 743 C CA . ARG A 1 93 ? 10.375 -20.766 -19.297 1 95.38 93 ARG A CA 1
ATOM 744 C C . ARG A 1 93 ? 9.109 -21.016 -18.484 1 95.38 93 ARG A C 1
ATOM 746 O O . ARG A 1 93 ? 9.156 -21.625 -17.422 1 95.38 93 ARG A O 1
ATOM 753 N N . VAL A 1 94 ? 7.992 -20.5 -18.984 1 95.44 94 VAL A N 1
ATOM 754 C CA . VAL A 1 94 ? 6.715 -20.609 -18.281 1 95.44 94 VAL A CA 1
ATOM 755 C C . VAL A 1 94 ? 5.652 -21.156 -19.234 1 95.44 94 VAL A C 1
ATOM 757 O O . VAL A 1 94 ? 5.609 -20.781 -20.406 1 95.44 94 VAL A O 1
ATOM 760 N N . GLN A 1 95 ? 4.84 -22.047 -18.734 1 94.44 95 GLN A N 1
ATOM 761 C CA . GLN A 1 95 ? 3.719 -22.578 -19.484 1 94.44 95 GLN A CA 1
ATOM 762 C C . GLN A 1 95 ? 2.441 -21.797 -19.219 1 94.44 95 GLN A C 1
ATOM 764 O O . GLN A 1 95 ? 2.094 -21.531 -18.062 1 94.44 95 GLN A O 1
ATOM 769 N N . ASN A 1 96 ? 1.675 -21.5 -20.25 1 93.88 96 ASN A N 1
ATOM 770 C CA . ASN A 1 96 ? 0.449 -20.719 -20.141 1 93.88 96 ASN A CA 1
ATOM 771 C C . ASN A 1 96 ? -0.57 -21.391 -19.234 1 93.88 96 ASN A C 1
ATOM 773 O O . ASN A 1 96 ? -1.307 -20.719 -18.516 1 93.88 96 ASN A O 1
ATOM 777 N N . SER A 1 97 ? -0.555 -22.703 -19.219 1 93.75 97 SER A N 1
ATOM 778 C CA . SER A 1 97 ? -1.551 -23.484 -18.484 1 93.75 97 SER A CA 1
ATOM 779 C C . SER A 1 97 ? -1.286 -23.438 -16.984 1 93.75 97 SER A C 1
ATOM 781 O O . SER A 1 97 ? -2.143 -23.812 -16.188 1 93.75 97 SER A O 1
ATOM 783 N N . LYS A 1 98 ? -0.138 -22.875 -16.594 1 95.75 98 LYS A N 1
ATOM 784 C CA . LYS A 1 98 ? 0.235 -22.922 -15.188 1 95.75 98 LYS A CA 1
ATOM 785 C C . LYS A 1 98 ? 0.147 -21.531 -14.555 1 95.75 98 LYS A C 1
ATOM 787 O O . LYS A 1 98 ? 0.45 -21.359 -13.375 1 95.75 98 LYS A O 1
ATOM 792 N N . ILE A 1 99 ? -0.249 -20.594 -15.375 1 97.44 99 ILE A N 1
ATOM 793 C CA . ILE A 1 99 ? -0.397 -19.234 -14.898 1 97.44 99 ILE A CA 1
ATOM 794 C C . ILE A 1 99 ? -1.652 -19.109 -14.039 1 97.44 99 ILE A C 1
ATOM 796 O O . ILE A 1 99 ? -2.703 -19.656 -14.391 1 97.44 99 ILE A O 1
ATOM 800 N N . VAL A 1 100 ? -1.492 -18.438 -12.867 1 97.69 100 VAL A N 1
ATOM 801 C CA . VAL A 1 100 ? -2.65 -18.297 -11.992 1 97.69 100 VAL A CA 1
ATOM 802 C C . VAL A 1 100 ? -2.826 -16.828 -11.609 1 97.69 100 VAL A C 1
ATOM 804 O O . VAL A 1 100 ? -1.947 -16 -11.867 1 97.69 100 VAL A O 1
ATOM 807 N N . HIS A 1 101 ? -3.961 -16.547 -11.078 1 98.12 101 HIS A N 1
ATOM 808 C CA . HIS A 1 101 ? -4.254 -15.195 -10.609 1 98.12 101 HIS A CA 1
ATOM 809 C C . HIS A 1 101 ? -3.557 -14.906 -9.281 1 98.12 101 HIS A C 1
ATOM 811 O O . HIS A 1 101 ? -3.502 -15.773 -8.406 1 98.12 101 HIS A O 1
ATOM 817 N N . ASN A 1 102 ? -2.988 -13.75 -9.211 1 98.31 102 ASN A N 1
ATOM 818 C CA . ASN A 1 102 ? -2.439 -13.281 -7.938 1 98.31 102 ASN A CA 1
ATOM 819 C C . ASN A 1 102 ? -3.484 -12.523 -7.121 1 98.31 102 ASN A C 1
ATOM 821 O O . ASN A 1 102 ? -3.57 -11.297 -7.203 1 98.31 102 ASN A O 1
ATOM 825 N N . TYR A 1 103 ? -4.199 -13.234 -6.285 1 98.31 103 TYR A N 1
ATOM 826 C CA . TYR A 1 103 ? -5.34 -12.648 -5.59 1 98.31 103 TYR A CA 1
ATOM 827 C C . TYR A 1 103 ? -4.879 -11.688 -4.5 1 98.31 103 TYR A C 1
ATOM 829 O O . TYR A 1 103 ? -5.574 -10.719 -4.176 1 98.31 103 TYR A O 1
ATOM 837 N N . ALA A 1 104 ? -3.738 -11.992 -3.912 1 97.88 104 ALA A N 1
ATOM 838 C CA . ALA A 1 104 ? -3.213 -11.07 -2.912 1 97.88 104 ALA A CA 1
ATOM 839 C C . ALA A 1 104 ? -2.975 -9.688 -3.516 1 97.88 104 ALA A C 1
ATOM 841 O O . ALA A 1 104 ? -3.365 -8.672 -2.934 1 97.88 104 ALA A O 1
ATOM 842 N N . LEU A 1 105 ? -2.328 -9.68 -4.664 1 97.69 105 LEU A N 1
ATOM 843 C CA . LEU A 1 105 ? -2.064 -8.422 -5.359 1 97.69 105 LEU A CA 1
ATOM 844 C C . LEU A 1 105 ? -3.367 -7.738 -5.758 1 97.69 105 LEU A C 1
ATOM 846 O O . LEU A 1 105 ? -3.486 -6.516 -5.652 1 97.69 105 LEU A O 1
ATOM 850 N N . LYS A 1 106 ? -4.332 -8.508 -6.145 1 97.38 106 LYS A N 1
ATOM 851 C CA . LYS A 1 106 ? -5.645 -7.965 -6.488 1 97.38 106 LYS A CA 1
ATOM 852 C C . LYS A 1 106 ? -6.285 -7.27 -5.289 1 97.38 106 LYS A C 1
ATOM 854 O O . LYS A 1 106 ? -6.848 -6.184 -5.422 1 97.38 106 LYS A O 1
ATOM 859 N N . THR A 1 107 ? -6.258 -7.887 -4.164 1 96.44 107 THR A N 1
ATOM 860 C CA . THR A 1 107 ? -6.867 -7.336 -2.959 1 96.44 107 THR A CA 1
ATOM 861 C C . THR A 1 107 ? -6.207 -6.016 -2.576 1 96.44 107 THR A C 1
ATOM 863 O O . THR A 1 107 ? -6.887 -5.074 -2.158 1 96.44 107 THR A O 1
ATOM 866 N N . ILE A 1 108 ? -4.91 -5.992 -2.75 1 95.5 108 ILE A N 1
ATOM 867 C CA . ILE A 1 108 ? -4.172 -4.77 -2.457 1 95.5 108 ILE A CA 1
ATOM 868 C C . ILE A 1 108 ? -4.629 -3.652 -3.393 1 95.5 108 ILE A C 1
ATOM 870 O O . ILE A 1 108 ? -4.93 -2.541 -2.945 1 95.5 108 ILE A O 1
ATOM 874 N N . LEU A 1 109 ? -4.738 -3.93 -4.652 1 94.44 109 LEU A N 1
ATOM 875 C CA . LEU A 1 109 ? -5.16 -2.957 -5.652 1 94.44 109 LEU A CA 1
ATOM 876 C C . LEU A 1 109 ? -6.574 -2.461 -5.367 1 94.44 109 LEU A C 1
ATOM 878 O O . LEU A 1 109 ? -6.863 -1.271 -5.512 1 94.44 109 LEU A O 1
ATOM 882 N N . ASP A 1 110 ? -7.402 -3.393 -4.895 1 93.19 110 ASP A N 1
ATOM 883 C CA . ASP A 1 110 ? -8.773 -3.027 -4.543 1 93.19 110 ASP A CA 1
ATOM 884 C C . ASP A 1 110 ? -8.789 -2.076 -3.346 1 93.19 110 ASP A C 1
ATOM 886 O O . ASP A 1 110 ? -9.602 -1.148 -3.301 1 93.19 110 ASP A O 1
ATOM 890 N N . SER A 1 111 ? -7.914 -2.314 -2.449 1 89.5 111 SER A N 1
ATOM 891 C CA . SER A 1 111 ? -7.844 -1.46 -1.269 1 89.5 111 SER A CA 1
ATOM 892 C C . SER A 1 111 ? -7.402 -0.046 -1.635 1 89.5 111 SER A C 1
ATOM 894 O O . SER A 1 111 ? -7.922 0.931 -1.09 1 89.5 111 SER A O 1
ATOM 896 N N . VAL A 1 112 ? -6.395 0.047 -2.51 1 85.5 112 VAL A N 1
ATOM 897 C CA . VAL A 1 112 ? -5.918 1.343 -2.982 1 85.5 112 VAL A CA 1
ATOM 898 C C . VAL A 1 112 ? -7.078 2.131 -3.59 1 85.5 112 VAL A C 1
ATOM 900 O O . VAL A 1 112 ? -7.219 3.33 -3.344 1 85.5 112 VAL A O 1
ATOM 903 N N . ASN A 1 113 ? -7.895 1.386 -4.336 1 76.38 113 ASN A N 1
ATOM 904 C CA . ASN A 1 113 ? -9.055 2.004 -4.98 1 76.38 113 ASN A CA 1
ATOM 905 C C . ASN A 1 113 ? -10.055 2.514 -3.951 1 76.38 113 ASN A C 1
ATOM 907 O O . ASN A 1 113 ? -10.602 3.607 -4.102 1 76.38 113 ASN A O 1
ATOM 911 N N . GLU A 1 114 ? -10.211 1.714 -2.939 1 77.56 114 GLU A N 1
ATOM 912 C CA . GLU A 1 114 ? -11.195 2.051 -1.92 1 77.56 114 GLU A CA 1
ATOM 913 C C . GLU A 1 114 ? -10.734 3.23 -1.07 1 77.56 114 GLU A C 1
ATOM 915 O O . GLU A 1 114 ? -11.508 4.148 -0.799 1 77.56 114 GLU A O 1
ATOM 920 N N . ILE A 1 115 ? -9.492 3.203 -0.708 1 67.94 115 ILE A N 1
ATOM 921 C CA . ILE A 1 115 ? -8.953 4.25 0.152 1 67.94 115 ILE A CA 1
ATOM 922 C C . ILE A 1 115 ? -8.844 5.559 -0.632 1 67.94 115 ILE A C 1
ATOM 924 O O . ILE A 1 115 ? -9.125 6.633 -0.102 1 67.94 115 ILE A O 1
ATOM 928 N N . SER A 1 116 ? -8.359 5.379 -1.839 1 63.03 116 SER A N 1
ATOM 929 C CA . SER A 1 116 ? -8.234 6.566 -2.682 1 63.03 116 SER A CA 1
ATOM 930 C C . SER A 1 116 ? -9.594 7.199 -2.951 1 63.03 116 SER A C 1
ATOM 932 O O . SER A 1 116 ? -9.711 8.422 -3.045 1 63.03 116 SER A O 1
ATOM 934 N N . LYS A 1 117 ? -10.5 6.242 -3.057 1 60.84 117 LYS A N 1
ATOM 935 C CA . LYS A 1 117 ? -11.852 6.777 -3.215 1 60.84 117 LYS A CA 1
ATOM 936 C C . LYS A 1 117 ? -12.266 7.586 -1.987 1 60.84 117 LYS A C 1
ATOM 938 O O . LYS A 1 117 ? -12.867 8.656 -2.115 1 60.84 117 LYS A O 1
ATOM 943 N N . ASP A 1 118 ? -11.812 6.871 -0.844 1 56.31 118 ASP A N 1
ATOM 944 C CA . ASP A 1 118 ? -12.18 7.516 0.415 1 56.31 118 ASP A CA 1
ATOM 945 C C . ASP A 1 118 ? -11.352 8.773 0.652 1 56.31 118 ASP A C 1
ATOM 947 O O . ASP A 1 118 ? -11.859 9.773 1.157 1 56.31 118 ASP A O 1
ATOM 951 N N . GLU A 1 119 ? -9.977 8.484 0.51 1 47.44 119 GLU A N 1
ATOM 952 C CA . GLU A 1 119 ? -9.094 9.633 0.688 1 47.44 119 GLU A CA 1
ATOM 953 C C . GLU A 1 119 ? -9.492 10.789 -0.225 1 47.44 119 GLU A C 1
ATOM 955 O O . GLU A 1 119 ? -9.484 11.945 0.191 1 47.44 119 GLU A O 1
ATOM 960 N N . VAL A 1 120 ? -9.5 10.227 -1.545 1 44.44 120 VAL A N 1
ATOM 961 C CA . VAL A 1 120 ? -10.008 11.273 -2.432 1 44.44 120 VAL A CA 1
ATOM 962 C C . VAL A 1 120 ? -11.312 11.836 -1.867 1 44.44 120 VAL A C 1
ATOM 964 O O . VAL A 1 120 ? -11.508 13.055 -1.841 1 44.44 120 VAL A O 1
ATOM 967 N N . LYS A 1 121 ? -12.016 10.773 -1.383 1 42.47 121 LYS A N 1
ATOM 968 C CA . LYS A 1 121 ? -13.227 11.266 -0.737 1 42.47 121 LYS A CA 1
ATOM 969 C C . LYS A 1 121 ? -12.898 12.016 0.55 1 42.47 121 LYS A C 1
ATOM 971 O O . LYS A 1 121 ? -13.469 13.07 0.827 1 42.47 121 LYS A O 1
ATOM 976 N N . SER A 1 122 ? -12.094 11.195 1.34 1 39.91 122 SER A N 1
ATOM 977 C CA . SER A 1 122 ? -11.727 11.82 2.607 1 39.91 122 SER A CA 1
ATOM 978 C C . SER A 1 122 ? -10.859 13.047 2.389 1 39.91 122 SER A C 1
ATOM 980 O O . SER A 1 122 ? -11.062 14.086 3.025 1 39.91 122 SER A O 1
ATOM 982 N N . ARG A 1 123 ? -9.625 12.812 1.713 1 37.16 123 ARG A N 1
ATOM 983 C CA . ARG A 1 123 ? -8.844 13.992 1.364 1 37.16 123 ARG A CA 1
ATOM 984 C C . ARG A 1 123 ? -9.727 15.062 0.739 1 37.16 123 ARG A C 1
ATOM 986 O O . ARG A 1 123 ? -9.594 16.25 1.052 1 37.16 123 ARG A O 1
ATOM 993 N N . LYS A 1 124 ? -10.523 14.438 -0.203 1 35.62 124 LYS A N 1
ATOM 994 C CA . LYS A 1 124 ? -11.516 15.406 -0.654 1 35.62 124 LYS A CA 1
ATOM 995 C C . LYS A 1 124 ? -12.367 15.898 0.51 1 35.62 124 LYS A C 1
ATOM 997 O O . LYS A 1 124 ? -12.656 17.094 0.612 1 35.62 124 LYS A O 1
ATOM 1002 N N . ALA A 1 125 ? -12.672 14.867 1.253 1 35.31 125 ALA A N 1
ATOM 1003 C CA . ALA A 1 125 ? -13.398 15.289 2.447 1 35.31 125 ALA A CA 1
ATOM 1004 C C . ALA A 1 125 ? -12.492 16.047 3.412 1 35.31 125 ALA A C 1
ATOM 1006 O O . ALA A 1 125 ? -12.883 17.062 3.975 1 35.31 125 ALA A O 1
ATOM 1007 N N . TYR A 1 126 ? -11.375 15.32 3.768 1 34.34 126 TYR A N 1
ATOM 1008 C CA . TYR A 1 126 ? -10.383 15.953 4.625 1 34.34 126 TYR A CA 1
ATOM 1009 C C . TYR A 1 126 ? -9.812 17.203 3.965 1 34.34 126 TYR A C 1
ATOM 1011 O O . TYR A 1 126 ? -9.711 18.25 4.598 1 34.34 126 TYR A O 1
ATOM 1019 N N . ASP A 1 127 ? -9.125 16.906 2.789 1 37.75 127 ASP A N 1
ATOM 1020 C CA . ASP A 1 127 ? -8.789 18.125 2.053 1 37.75 127 ASP A CA 1
ATOM 1021 C C . ASP A 1 127 ? -9.922 19.156 2.135 1 37.75 127 ASP A C 1
ATOM 1023 O O . ASP A 1 127 ? -9.672 20.344 2.322 1 37.75 127 ASP A O 1
ATOM 1027 N N . ASN A 1 128 ? -10.961 18.578 2.104 1 37.03 128 ASN A N 1
ATOM 1028 C CA . ASN A 1 128 ? -12.117 19.438 2.359 1 37.03 128 ASN A CA 1
ATOM 1029 C C . ASN A 1 128 ? -12.188 19.844 3.824 1 37.03 128 ASN A C 1
ATOM 1031 O O . ASN A 1 128 ? -12.5 21 4.133 1 37.03 128 ASN A O 1
ATOM 1035 N N . THR A 1 129 ? -11.898 18.812 4.66 1 34.25 129 THR A N 1
ATOM 1036 C CA . THR A 1 129 ? -11.914 19.156 6.078 1 34.25 129 THR A CA 1
ATOM 1037 C C . THR A 1 129 ? -10.617 19.859 6.484 1 34.25 129 THR A C 1
ATOM 1039 O O . THR A 1 129 ? -10.648 20.844 7.211 1 34.25 129 THR A O 1
ATOM 1042 N N . ILE A 1 130 ? -9.445 19.203 6.289 1 41.12 130 ILE A N 1
ATOM 1043 C CA . ILE A 1 130 ? -8.172 19.844 6.539 1 41.12 130 ILE A CA 1
ATOM 1044 C C . ILE A 1 130 ? -8.086 21.141 5.738 1 41.12 130 ILE A C 1
ATOM 1046 O O . ILE A 1 130 ? -7.637 22.172 6.25 1 41.12 130 ILE A O 1
ATOM 1050 N N . HIS A 1 131 ? -8.289 20.969 4.539 1 41.31 131 HIS A N 1
ATOM 1051 C CA . HIS A 1 131 ? -8.555 22.219 3.84 1 41.31 131 HIS A CA 1
ATOM 1052 C C . HIS A 1 131 ? -9.555 23.078 4.605 1 41.31 131 HIS A C 1
ATOM 1054 O O . HIS A 1 131 ? -9.375 24.281 4.734 1 41.31 131 HIS A O 1
ATOM 1060 N N . ALA A 1 132 ? -10.336 22.234 5.168 1 41.53 132 ALA A N 1
ATOM 1061 C CA . ALA A 1 132 ? -11.273 22.969 6.027 1 41.53 132 ALA A CA 1
ATOM 1062 C C . ALA A 1 132 ? -10.633 23.297 7.371 1 41.53 132 ALA A C 1
ATOM 1064 O O . ALA A 1 132 ? -10.781 24.422 7.871 1 41.53 132 ALA A O 1
ATOM 1065 N N . SER A 1 133 ? -9.938 22.312 7.996 1 45.16 133 SER A N 1
ATOM 1066 C CA . SER A 1 133 ? -9.289 22.578 9.273 1 45.16 133 SER A CA 1
ATOM 1067 C C . SER A 1 133 ? -8.016 23.406 9.086 1 45.16 133 SER A C 1
ATOM 1069 O O . SER A 1 133 ? -7.785 24.375 9.805 1 45.16 133 SER A O 1
ATOM 1071 N N . ASN A 1 134 ? -7.027 22.828 8.367 1 47.19 134 ASN A N 1
ATOM 1072 C CA . ASN A 1 134 ? -5.898 23.672 8.008 1 47.19 134 ASN A CA 1
ATOM 1073 C C . ASN A 1 134 ? -6.363 25 7.414 1 47.19 134 ASN A C 1
ATOM 1075 O O . ASN A 1 134 ? -5.77 26.047 7.68 1 47.19 134 ASN A O 1
ATOM 1079 N N . GLU A 1 135 ? -7.27 24.703 6.816 1 50.22 135 GLU A N 1
ATOM 1080 C CA . GLU A 1 135 ? -7.949 25.906 6.348 1 50.22 135 GLU A CA 1
ATOM 1081 C C . GLU A 1 135 ? -8.523 26.703 7.512 1 50.22 135 GLU A C 1
ATOM 1083 O O . GLU A 1 135 ? -8.422 27.938 7.539 1 50.22 135 GLU A O 1
ATOM 1088 N N . GLN A 1 136 ? -8.938 25.797 8.375 1 54.72 136 GLN A N 1
ATOM 1089 C CA . GLN A 1 136 ? -9.422 26.469 9.57 1 54.72 136 GLN A CA 1
ATOM 1090 C C . GLN A 1 136 ? -8.266 27.078 10.367 1 54.72 136 GLN A C 1
ATOM 1092 O O . GLN A 1 136 ? -8.367 28.203 10.859 1 54.72 136 GLN A O 1
ATOM 1097 N N . LEU A 1 137 ? -7.199 26.188 10.5 1 55.62 137 LEU A N 1
ATOM 1098 C CA . LEU A 1 137 ? -6.043 26.719 11.203 1 55.62 137 LEU A CA 1
ATOM 1099 C C . LEU A 1 137 ? -5.402 27.859 10.406 1 55.62 137 LEU A C 1
ATOM 1101 O O . LEU A 1 137 ? -4.992 28.875 10.977 1 55.62 137 LEU A O 1
ATOM 1105 N N . ARG A 1 138 ? -5.246 27.656 9.266 1 59.84 138 ARG A N 1
ATOM 1106 C CA . ARG A 1 138 ? -4.801 28.734 8.391 1 59.84 138 ARG A CA 1
ATOM 1107 C C . ARG A 1 138 ? -5.746 29.938 8.484 1 59.84 138 ARG A C 1
ATOM 1109 O O . ARG A 1 138 ? -5.297 31.078 8.547 1 59.84 138 ARG A O 1
ATOM 1116 N N . LEU A 1 139 ? -6.965 29.547 8.477 1 62.62 139 LEU A N 1
ATOM 1117 C CA . LEU A 1 139 ? -7.953 30.609 8.602 1 62.62 139 LEU A CA 1
ATOM 1118 C C . LEU A 1 139 ? -7.848 31.297 9.961 1 62.62 139 LEU A C 1
ATOM 1120 O O . LEU A 1 139 ? -7.934 32.531 10.047 1 62.62 139 LEU A O 1
ATOM 1124 N N . LYS A 1 140 ? -7.691 30.453 10.898 1 62.16 140 LYS A N 1
ATOM 1125 C CA . LYS A 1 140 ? -7.488 31.016 12.227 1 62.16 140 LYS A CA 1
ATOM 1126 C C . LYS A 1 140 ? -6.223 31.875 12.273 1 62.16 140 LYS A C 1
ATOM 1128 O O . LYS A 1 140 ? -6.215 32.938 12.867 1 62.16 140 LYS A O 1
ATOM 1133 N N . CYS A 1 141 ? -5.234 31.297 11.633 1 60.53 141 CYS A N 1
ATOM 1134 C CA . CYS A 1 141 ? -3.986 32.062 11.578 1 60.53 141 CYS A CA 1
ATOM 1135 C C . CYS A 1 141 ? -4.168 33.344 10.797 1 60.53 141 CYS A C 1
ATOM 1137 O O . CYS A 1 141 ? -3.686 34.406 11.219 1 60.53 141 CYS A O 1
ATOM 1139 N N . ILE A 1 142 ? -4.828 33.281 9.758 1 63.5 142 ILE A N 1
ATOM 1140 C CA . ILE A 1 142 ? -5.117 34.469 8.961 1 63.5 142 ILE A CA 1
ATOM 1141 C C . ILE A 1 142 ? -5.934 35.438 9.781 1 63.5 142 ILE A C 1
ATOM 1143 O O . ILE A 1 142 ? -5.648 36.656 9.789 1 63.5 142 ILE A O 1
ATOM 1147 N N . ASP A 1 143 ? -6.883 34.906 10.469 1 69 143 ASP A N 1
ATOM 1148 C CA . ASP A 1 143 ? -7.727 35.75 11.312 1 69 143 ASP A CA 1
ATOM 1149 C C . ASP A 1 143 ? -6.906 36.406 12.414 1 69 143 ASP A C 1
ATOM 1151 O O . ASP A 1 143 ? -7.078 37.594 12.695 1 69 143 ASP A O 1
ATOM 1155 N N . MET A 1 144 ? -6.012 35.625 12.93 1 68 144 MET A N 1
ATOM 1156 C CA . MET A 1 144 ? -5.176 36.156 14.008 1 68 144 MET A CA 1
ATOM 1157 C C . MET A 1 144 ? -4.203 37.188 13.469 1 68 144 MET A C 1
ATOM 1159 O O . MET A 1 144 ? -3.943 38.188 14.125 1 68 144 MET A O 1
ATOM 1163 N N . GLU A 1 145 ? -3.793 37 12.297 1 71.56 145 GLU A N 1
ATOM 1164 C CA . GLU A 1 145 ? -2.938 38 11.656 1 71.56 145 GLU A CA 1
ATOM 1165 C C . GLU A 1 145 ? -3.693 39.312 11.422 1 71.56 145 GLU A C 1
ATOM 1167 O O . GLU A 1 145 ? -3.152 40.406 11.641 1 71.56 145 GLU A O 1
ATOM 1172 N N . ARG A 1 146 ? -4.875 39.312 11.055 1 75.5 146 ARG A N 1
ATOM 1173 C CA . ARG A 1 146 ? -5.727 40.469 10.859 1 75.5 146 ARG A CA 1
ATOM 1174 C C . ARG A 1 146 ? -5.953 41.219 12.172 1 75.5 146 ARG A C 1
ATOM 1176 O O . ARG A 1 146 ? -5.934 42.438 12.211 1 75.5 146 ARG A O 1
ATOM 1183 N N . SER A 1 147 ? -6.16 40.375 13.164 1 76.69 147 SER A N 1
ATOM 1184 C CA . SER A 1 147 ? -6.371 41 14.477 1 76.69 147 SER A CA 1
ATOM 1185 C C . SER A 1 147 ? -5.133 41.75 14.945 1 76.69 147 SER A C 1
ATOM 1187 O O . SER A 1 147 ? -5.238 42.844 15.477 1 76.69 147 SER A O 1
ATOM 1189 N N . VAL A 1 148 ? -4.055 41.188 14.719 1 76.19 148 VAL A N 1
ATOM 1190 C CA . VAL A 1 148 ? -2.795 41.844 15.094 1 76.19 148 VAL A CA 1
ATOM 1191 C C . VAL A 1 148 ? -2.627 43.156 14.328 1 76.19 148 VAL A C 1
ATOM 1193 O O . VAL A 1 148 ? -2.264 44.156 14.914 1 76.19 148 VAL A O 1
ATOM 1196 N N . ASP A 1 149 ? -2.945 43.188 13.133 1 75.19 149 ASP A N 1
ATOM 1197 C CA . ASP A 1 149 ? -2.832 44.375 12.305 1 75.19 149 ASP A CA 1
ATOM 1198 C C . ASP A 1 149 ? -3.779 45.469 12.789 1 75.19 149 ASP A C 1
ATOM 1200 O O . ASP A 1 149 ? -3.398 46.656 12.852 1 75.19 149 ASP A O 1
ATOM 1204 N N . CYS A 1 150 ? -4.914 45.188 13.164 1 79 150 CYS A N 1
ATOM 1205 C CA . CYS A 1 150 ? -5.914 46.125 13.656 1 79 150 CYS A CA 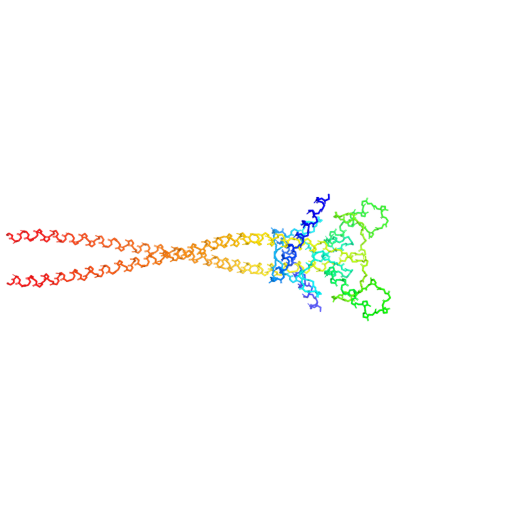1
ATOM 1206 C C . CYS A 1 150 ? -5.473 46.75 14.969 1 79 150 CYS A C 1
ATOM 1208 O O . CYS A 1 150 ? -5.586 47.969 15.148 1 79 150 CYS A O 1
ATOM 1210 N N . LEU A 1 151 ? -4.926 45.906 15.773 1 82.69 151 LEU A N 1
ATOM 1211 C CA . LEU A 1 151 ? -4.492 46.406 17.078 1 82.69 151 LEU A CA 1
ATOM 1212 C C . LEU A 1 151 ? -3.291 47.312 16.953 1 82.69 151 LEU A C 1
ATOM 1214 O O . LEU A 1 151 ? -3.199 48.344 17.656 1 82.69 151 LEU A O 1
ATOM 1218 N N . ARG A 1 152 ? -2.479 47.031 16.031 1 78.25 152 ARG A N 1
ATOM 1219 C CA . ARG A 1 152 ? -1.324 47.875 15.758 1 78.25 152 ARG A CA 1
ATOM 1220 C C . ARG A 1 152 ? -1.761 49.25 15.234 1 78.25 152 ARG A C 1
ATOM 1222 O O . ARG A 1 152 ? -1.216 50.281 15.633 1 78.25 152 ARG A O 1
ATOM 1229 N N . LYS A 1 153 ? -2.701 49.312 14.43 1 80.81 153 LYS A N 1
ATOM 1230 C CA . LYS A 1 153 ? -3.244 50.562 13.898 1 80.81 153 LYS A CA 1
ATOM 1231 C C . LYS A 1 153 ? -3.869 51.406 15.008 1 80.81 153 LYS A C 1
ATOM 1233 O O . LYS A 1 153 ? -3.688 52.625 15.055 1 80.81 153 LYS A O 1
ATOM 1238 N N . GLU A 1 154 ? -4.57 50.719 15.836 1 84.25 154 GLU A N 1
ATOM 1239 C CA . GLU A 1 154 ? -5.195 51.406 16.969 1 84.25 154 GLU A CA 1
ATOM 1240 C C . GLU A 1 154 ? -4.148 52.062 17.859 1 84.25 154 GLU A C 1
ATOM 1242 O O . GLU A 1 154 ? -4.309 53.188 18.281 1 84.25 154 GLU A O 1
ATOM 1247 N N . ILE A 1 155 ? -3.129 51.406 18.109 1 83.25 155 ILE A N 1
ATOM 1248 C CA . ILE A 1 155 ? -2.049 51.906 18.953 1 83.25 155 ILE A CA 1
ATOM 1249 C C . ILE A 1 155 ? -1.396 53.125 18.312 1 83.25 155 ILE A C 1
ATOM 1251 O O . ILE A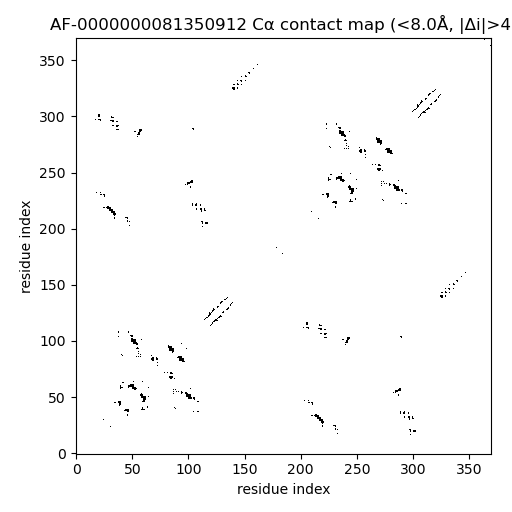 1 155 ? -1.134 54.125 18.984 1 83.25 155 ILE A O 1
ATOM 1255 N N . ASN A 1 156 ? -1.201 53.031 17.031 1 78.88 156 ASN A N 1
ATOM 1256 C CA . ASN A 1 156 ? -0.613 54.156 16.297 1 78.88 156 ASN A CA 1
ATOM 1257 C C . ASN A 1 156 ? -1.506 55.375 16.359 1 78.88 156 ASN A C 1
ATOM 1259 O O . ASN A 1 156 ? -1.016 56.5 16.516 1 78.88 156 ASN A O 1
ATOM 1263 N N . HIS A 1 157 ? -2.756 55.312 16.297 1 82.88 157 HIS A N 1
ATOM 1264 C CA . HIS A 1 157 ? -3.715 56.406 16.375 1 82.88 157 HIS A CA 1
ATOM 1265 C C . HIS A 1 157 ? -3.684 57.062 17.75 1 82.88 157 HIS A C 1
ATOM 1267 O O . HIS A 1 157 ? -3.689 58.281 17.859 1 82.88 157 HIS A O 1
ATOM 1273 N N . MET A 1 158 ? -3.602 56.188 18.75 1 80.06 158 MET A N 1
ATOM 1274 C CA . MET A 1 158 ? -3.564 56.688 20.109 1 80.06 158 MET A CA 1
ATOM 1275 C C . MET A 1 158 ? -2.289 57.5 20.359 1 80.06 158 MET A C 1
ATOM 1277 O O . MET A 1 158 ? -2.322 58.531 21.016 1 80.06 158 MET A O 1
ATOM 1281 N N . ARG A 1 159 ? -1.219 57.062 19.75 1 77.81 159 ARG A N 1
ATOM 1282 C CA . ARG A 1 159 ? 0.059 57.75 19.891 1 77.81 159 ARG A CA 1
ATOM 1283 C C . ARG A 1 159 ? 0.017 59.094 19.188 1 77.81 159 ARG A C 1
ATOM 1285 O O . ARG A 1 159 ? 0.538 60.094 19.719 1 77.81 159 ARG A O 1
ATOM 1292 N N . GLN A 1 160 ? -0.621 59.25 18.141 1 78.06 160 GLN A N 1
ATOM 1293 C CA . GLN A 1 160 ? -0.762 60.531 17.422 1 78.06 160 GLN A CA 1
ATOM 1294 C C . GLN A 1 160 ? -1.604 61.531 18.203 1 78.06 160 GLN A C 1
ATOM 1296 O O . GLN A 1 160 ? -1.248 62.688 18.297 1 78.06 160 GLN A O 1
ATOM 1301 N N . LYS A 1 161 ? -2.637 61.094 18.828 1 80.44 161 LYS A N 1
ATOM 1302 C CA . LYS A 1 161 ? -3.498 61.938 19.641 1 80.44 161 LYS A CA 1
ATOM 1303 C C . LYS A 1 161 ? -2.74 62.5 20.844 1 80.44 161 LYS A C 1
ATOM 1305 O O . LYS A 1 161 ? -2.893 63.656 21.188 1 80.44 161 LYS A O 1
ATOM 1310 N N . GLU A 1 162 ? -2.004 61.594 21.406 1 79.56 162 GLU A N 1
ATOM 1311 C CA . GLU A 1 162 ? -1.203 62.031 22.562 1 79.56 162 GLU A CA 1
ATOM 1312 C C . GLU A 1 162 ? -0.219 63.125 22.172 1 79.56 162 GLU A C 1
ATOM 1314 O O . GLU A 1 162 ? -0.038 64.062 22.922 1 79.56 162 GLU A O 1
ATOM 1319 N N . LYS A 1 163 ? 0.361 63.031 21.047 1 76.81 163 LYS A N 1
ATOM 1320 C CA . LYS A 1 163 ? 1.298 64.062 20.578 1 76.81 163 LYS A CA 1
ATOM 1321 C C . LYS A 1 163 ? 0.597 65.375 20.344 1 76.81 163 LYS A C 1
ATOM 1323 O O . LYS A 1 163 ? 1.117 66.438 20.734 1 76.81 163 LYS A O 1
ATOM 1328 N N . TYR A 1 164 ? -0.54 65.375 19.875 1 78.06 164 TYR A N 1
ATOM 1329 C CA . TYR A 1 164 ? -1.287 66.625 19.625 1 78.06 164 TYR A CA 1
ATOM 1330 C C . TYR A 1 164 ? -1.681 67.312 20.922 1 78.06 164 TYR A C 1
ATOM 1332 O O . TYR A 1 164 ? -1.601 68.5 21.047 1 78.06 164 TYR A O 1
ATOM 1340 N N . ASN A 1 165 ? -2.049 66.375 21.797 1 75.62 165 ASN A N 1
ATOM 1341 C CA . ASN A 1 165 ? -2.412 66.938 23.094 1 75.62 165 ASN A CA 1
ATOM 1342 C C . ASN A 1 165 ? -1.222 67.625 23.766 1 75.62 165 ASN A C 1
ATOM 1344 O O . ASN A 1 165 ? -1.361 68.688 24.328 1 75.62 165 ASN A O 1
ATOM 1348 N N . TYR A 1 166 ? -0.181 67.062 23.578 1 75.81 166 TYR A N 1
ATOM 1349 C CA . TYR A 1 166 ? 1.014 67.625 24.188 1 75.81 166 TYR A CA 1
ATOM 1350 C C . TYR A 1 166 ? 1.384 68.938 23.5 1 75.81 166 TYR A C 1
ATOM 1352 O O . TYR A 1 166 ? 1.755 69.938 24.156 1 75.81 166 TYR A O 1
ATOM 1360 N N . VAL A 1 167 ? 1.234 69.062 22.328 1 77.12 167 VAL A N 1
ATOM 1361 C CA . VAL A 1 167 ? 1.546 70.25 21.578 1 77.12 167 VAL A CA 1
ATOM 1362 C C . VAL A 1 167 ? 0.558 71.375 21.938 1 77.12 167 VAL A C 1
ATOM 1364 O O . VAL A 1 167 ? 0.95 72.5 22.125 1 77.12 167 VAL A O 1
ATOM 1367 N N . ALA A 1 168 ? -0.57 70.938 22.141 1 77.75 168 ALA A N 1
ATOM 1368 C CA . ALA A 1 168 ? -1.591 71.938 22.484 1 77.75 168 ALA A CA 1
ATOM 1369 C C . ALA A 1 168 ? -1.355 72.5 23.875 1 77.75 168 ALA A C 1
ATOM 1371 O O . ALA A 1 168 ? -1.438 73.75 24.094 1 77.75 168 ALA A O 1
ATOM 1372 N N . ILE A 1 169 ? -1.044 71.625 24.656 1 75.44 169 ILE A N 1
ATOM 1373 C CA . ILE A 1 169 ? -0.811 72.062 26.031 1 75.44 169 ILE A CA 1
ATOM 1374 C C . ILE A 1 169 ? 0.414 72.938 26.094 1 75.44 169 ILE A C 1
ATOM 1376 O O . ILE A 1 169 ? 0.388 74 26.734 1 75.44 169 ILE A O 1
ATOM 1380 N N . SER A 1 170 ? 1.378 72.625 25.406 1 75.62 170 SER A N 1
ATOM 1381 C CA . SER A 1 170 ? 2.586 73.438 25.375 1 75.62 170 SER A CA 1
ATOM 1382 C C . SER A 1 170 ? 2.305 74.812 24.781 1 75.62 170 SER A C 1
ATOM 1384 O O . SER A 1 170 ? 2.787 75.875 25.297 1 75.62 170 SER A O 1
ATOM 1386 N N . PHE A 1 171 ? 1.498 74.875 23.859 1 77.12 171 PHE A N 1
ATOM 1387 C CA . PHE A 1 171 ? 1.113 76.125 23.25 1 77.12 171 PHE A CA 1
ATOM 1388 C C . PHE A 1 171 ? 0.323 77 24.219 1 77.12 171 PHE A C 1
ATOM 1390 O O . PHE A 1 171 ? 0.574 78.188 24.344 1 77.12 171 PHE A O 1
ATOM 1397 N N . PHE A 1 172 ? -0.423 76.375 24.891 1 74.94 172 PHE A N 1
ATOM 1398 C CA . PHE A 1 172 ? -1.239 77.125 25.844 1 74.94 172 PHE A CA 1
ATOM 1399 C C . PHE A 1 172 ? -0.381 77.688 26.984 1 74.94 172 PHE A C 1
ATOM 1401 O O . PHE A 1 172 ? -0.585 78.812 27.422 1 74.94 172 PHE A O 1
ATOM 1408 N N . VAL A 1 173 ? 0.481 76.938 27.281 1 75.69 173 VAL A N 1
ATOM 1409 C CA . VAL A 1 173 ? 1.356 77.375 28.359 1 75.69 173 VAL A CA 1
ATOM 1410 C C . VAL A 1 173 ? 2.197 78.562 27.891 1 75.69 173 VAL A C 1
ATOM 1412 O O . VAL A 1 173 ? 2.363 79.5 28.609 1 75.69 173 VAL A O 1
ATOM 1415 N N . ILE A 1 174 ? 2.551 78.438 26.672 1 76.88 174 ILE A N 1
ATOM 1416 C CA . ILE A 1 174 ? 3.363 79.5 26.109 1 76.88 174 ILE A CA 1
ATOM 1417 C C . ILE A 1 174 ? 2.525 80.75 25.984 1 76.88 174 ILE A C 1
ATOM 1419 O O . ILE A 1 174 ? 2.969 81.875 26.344 1 76.88 174 ILE A O 1
ATOM 1423 N N . VAL A 1 175 ? 1.393 80.625 25.625 1 76.38 175 VAL A N 1
ATOM 1424 C CA . VAL A 1 175 ? 0.504 81.75 25.453 1 76.38 175 VAL A CA 1
ATOM 1425 C C . VAL A 1 175 ? 0.176 82.375 26.812 1 76.38 175 VAL A C 1
ATOM 1427 O O . VAL A 1 175 ? 0.165 83.562 26.969 1 76.38 175 VAL A O 1
ATOM 1430 N N . TYR A 1 176 ? 0.041 81.625 27.688 1 73.12 176 TYR A N 1
ATOM 1431 C CA . TYR A 1 176 ? -0.268 82.062 29.047 1 73.12 176 TYR A CA 1
ATOM 1432 C C . TYR A 1 176 ? 0.903 82.812 29.625 1 73.12 176 TYR A C 1
ATOM 1434 O O . TYR A 1 176 ? 0.713 83.875 30.25 1 73.12 176 TYR A O 1
ATOM 1442 N N . ILE A 1 177 ? 1.963 82.312 29.344 1 74.19 177 ILE A N 1
ATOM 1443 C CA . ILE A 1 177 ? 3.154 83 29.844 1 74.19 177 ILE A CA 1
ATOM 1444 C C . ILE A 1 177 ? 3.303 84.375 29.172 1 74.19 177 ILE A C 1
ATOM 1446 O O . ILE A 1 177 ? 3.592 85.375 29.828 1 74.19 177 ILE A O 1
ATOM 1450 N N . ILE A 1 178 ? 2.965 84.312 27.984 1 76.94 178 ILE A N 1
ATOM 1451 C CA . ILE A 1 178 ? 3.084 85.562 27.219 1 76.94 178 ILE A CA 1
ATOM 1452 C C . ILE A 1 178 ? 2.039 86.562 27.703 1 76.94 178 ILE A C 1
ATOM 1454 O O . ILE A 1 178 ? 2.352 87.75 27.938 1 76.94 178 ILE A O 1
ATOM 1458 N N . LEU A 1 179 ? 0.944 86.125 28 1 74.75 179 LEU A N 1
ATOM 1459 C CA . LEU A 1 179 ? -0.144 87 28.438 1 74.75 179 LEU A CA 1
ATOM 1460 C C . LEU A 1 179 ? 0.089 87.5 29.859 1 74.75 179 LEU A C 1
ATOM 1462 O O . LEU A 1 179 ? -0.184 88.625 30.156 1 74.75 179 LEU A O 1
ATOM 1466 N N . SER A 1 180 ? 0.529 86.688 30.594 1 73.38 180 SER A N 1
ATOM 1467 C CA . SER A 1 180 ? 0.808 87.062 31.969 1 73.38 180 SER A CA 1
ATOM 1468 C C . SER A 1 180 ? 1.934 88.062 32.031 1 73.38 180 SER A C 1
ATOM 1470 O O . SER A 1 180 ? 1.918 88.938 32.906 1 73.38 180 SER A O 1
ATOM 1472 N N . THR A 1 181 ? 2.734 87.875 31.172 1 74.62 181 THR A N 1
ATOM 1473 C CA . THR A 1 181 ? 3.838 88.812 31.141 1 74.62 181 THR A CA 1
ATOM 1474 C C . THR A 1 181 ? 3.377 90.188 30.562 1 74.62 181 THR A C 1
ATOM 1476 O O . THR A 1 181 ? 3.795 91.25 31.031 1 74.62 181 THR A O 1
ATOM 1479 N N . LEU A 1 182 ? 2.492 90.188 29.797 1 71.31 182 LEU A N 1
ATOM 1480 C CA . LEU A 1 182 ? 1.996 91.438 29.188 1 71.31 182 LEU A CA 1
ATOM 1481 C C . LEU A 1 182 ? 1.054 92.125 30.141 1 71.31 182 LEU A C 1
ATOM 1483 O O . LEU A 1 182 ? 1.078 93.375 30.219 1 71.31 182 LEU A O 1
ATOM 1487 N N . TYR A 1 183 ? 0.247 91.438 30.75 1 64.94 183 TYR A N 1
ATOM 1488 C CA . TYR A 1 183 ? -0.71 92.125 31.625 1 64.94 183 TYR A CA 1
ATOM 1489 C C . TYR A 1 183 ? -0.113 92.312 33 1 64.94 183 TYR A C 1
ATOM 1491 O O . TYR A 1 183 ? -0.63 93.125 33.781 1 64.94 183 TYR A O 1
ATOM 1499 N N . GLY A 1 184 ? 0.632 91.562 33.312 1 58.25 184 GLY A N 1
ATOM 1500 C CA . GLY A 1 184 ? 1.268 91.812 34.594 1 58.25 184 GLY A CA 1
ATOM 1501 C C . GLY A 1 184 ? 2.191 93.062 34.531 1 58.25 184 GLY A C 1
ATOM 1502 O O . GLY A 1 184 ? 2.619 93.562 35.594 1 58.25 184 GLY A O 1
ATOM 1503 N N . ASN A 1 185 ? 2.674 93.375 33.469 1 47.47 185 ASN A N 1
ATOM 1504 C CA . ASN A 1 185 ? 3.254 94.688 33.5 1 47.47 185 ASN A CA 1
ATOM 1505 C C . ASN A 1 185 ? 2.189 95.75 33.281 1 47.47 185 ASN A C 1
ATOM 1507 O O . ASN A 1 185 ? 1.285 95.625 32.469 1 47.47 185 ASN A O 1
ATOM 1511 N N . MET B 1 1 ? -35.219 -8.953 -18.688 1 53.75 1 MET B N 1
ATOM 1512 C CA . MET B 1 1 ? -34.094 -8.594 -19.562 1 53.75 1 MET B CA 1
ATOM 1513 C C . MET B 1 1 ? -33.5 -7.258 -19.141 1 53.75 1 MET B C 1
ATOM 1515 O O . MET B 1 1 ? -32.281 -7.047 -19.266 1 53.75 1 MET B O 1
ATOM 1519 N N . HIS B 1 2 ? -34.344 -6.383 -18.484 1 68.81 2 HIS B N 1
ATOM 1520 C CA . HIS B 1 2 ? -33.906 -5.043 -18.094 1 68.81 2 HIS B CA 1
ATOM 1521 C C . HIS B 1 2 ? -33 -5.094 -16.875 1 68.81 2 HIS B C 1
ATOM 1523 O O . HIS B 1 2 ? -32.094 -4.27 -16.734 1 68.81 2 HIS B O 1
ATOM 1529 N N . GLY B 1 3 ? -33.188 -6.16 -16.109 1 60.16 3 GLY B N 1
ATOM 1530 C CA . GLY B 1 3 ? -32.406 -6.266 -14.891 1 60.16 3 GLY B CA 1
ATOM 1531 C C . GLY B 1 3 ? -30.969 -6.695 -15.125 1 60.16 3 GLY B C 1
ATOM 1532 O O . GLY B 1 3 ? -30.062 -6.219 -14.445 1 60.16 3 GLY B O 1
ATOM 1533 N N . PHE B 1 4 ? -30.906 -7.621 -16.156 1 65.25 4 PHE B N 1
ATOM 1534 C CA . PHE B 1 4 ? -29.594 -8.156 -16.5 1 65.25 4 PHE B CA 1
ATOM 1535 C C . PHE B 1 4 ? -28.703 -7.07 -17.094 1 65.25 4 PHE B C 1
ATOM 1537 O O . PHE B 1 4 ? -27.531 -6.969 -16.75 1 65.25 4 PHE B O 1
ATOM 1544 N N . PHE B 1 5 ? -29.297 -6.113 -17.812 1 68 5 PHE B N 1
ATOM 1545 C CA . PHE B 1 5 ? -28.547 -5.039 -18.469 1 68 5 PHE B CA 1
ATOM 1546 C C . PHE B 1 5 ? -28.078 -4.012 -17.453 1 68 5 PHE B C 1
ATOM 1548 O O . PHE B 1 5 ? -26.969 -3.479 -17.562 1 68 5 PHE B O 1
ATOM 1555 N N . LYS B 1 6 ? -28.953 -3.785 -16.516 1 67.06 6 LYS B N 1
ATOM 1556 C CA . LYS B 1 6 ? -28.594 -2.811 -15.492 1 67.06 6 LYS B CA 1
ATOM 1557 C C . LYS B 1 6 ? -27.422 -3.301 -14.648 1 67.06 6 LYS B C 1
ATOM 1559 O O . LYS B 1 6 ? -26.531 -2.525 -14.312 1 67.06 6 LYS B O 1
ATOM 1564 N N . ARG B 1 7 ? -27.359 -4.551 -14.375 1 62.53 7 ARG B N 1
ATOM 1565 C CA . ARG B 1 7 ? -26.266 -5.117 -13.594 1 62.53 7 ARG B CA 1
ATOM 1566 C C . ARG B 1 7 ? -24.953 -5.074 -14.375 1 62.53 7 ARG B C 1
ATOM 1568 O O . ARG B 1 7 ? -23.891 -4.758 -13.812 1 62.53 7 ARG B O 1
ATOM 1575 N N . PHE B 1 8 ? -25.016 -5.301 -15.719 1 70.56 8 PHE B N 1
ATOM 1576 C CA . PHE B 1 8 ? -23.828 -5.258 -16.562 1 70.56 8 PHE B CA 1
ATOM 1577 C C . PHE B 1 8 ? -23.312 -3.834 -16.688 1 70.56 8 PHE B C 1
ATOM 1579 O O . PHE B 1 8 ? -22.094 -3.607 -16.641 1 70.56 8 PHE B O 1
ATOM 1586 N N . ILE B 1 9 ? -24.125 -2.961 -16.734 1 68.75 9 ILE B N 1
ATOM 1587 C CA . ILE B 1 9 ? -23.734 -1.559 -16.859 1 68.75 9 ILE B CA 1
ATOM 1588 C C . ILE B 1 9 ? -23.109 -1.079 -15.547 1 68.75 9 ILE B C 1
ATOM 1590 O O . ILE B 1 9 ? -22.109 -0.368 -15.555 1 68.75 9 ILE B O 1
ATOM 1594 N N . LEU B 1 10 ? -23.75 -1.555 -14.477 1 67.81 10 LEU B N 1
ATOM 1595 C CA . LEU B 1 10 ? -23.234 -1.155 -13.164 1 67.81 10 LEU B 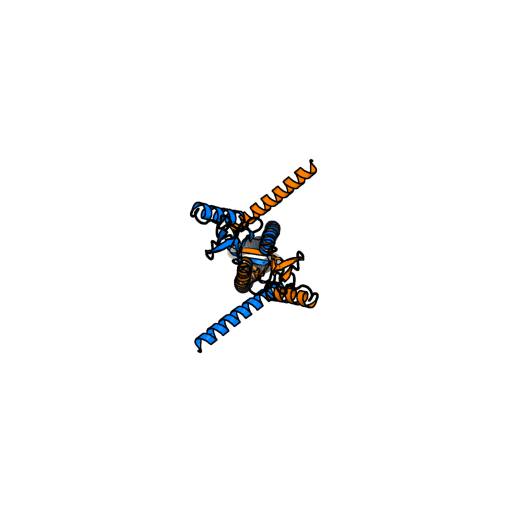CA 1
ATOM 1596 C C . LEU B 1 10 ? -21.844 -1.717 -12.938 1 67.81 10 LEU B C 1
ATOM 1598 O O . LEU B 1 10 ? -20.984 -1.033 -12.375 1 67.81 10 LEU B O 1
ATOM 1602 N N . LYS B 1 11 ? -21.688 -2.867 -13.367 1 72.38 11 LYS B N 1
ATOM 1603 C CA . LYS B 1 11 ? -20.391 -3.514 -13.234 1 72.38 11 LYS B CA 1
ATOM 1604 C C . LYS B 1 11 ? -19.328 -2.83 -14.102 1 72.38 11 LYS B C 1
ATOM 1606 O O . LYS B 1 11 ? -18.203 -2.631 -13.672 1 72.38 11 LYS B O 1
ATOM 1611 N N . ASP B 1 12 ? -19.703 -2.393 -15.25 1 75.56 12 ASP B N 1
ATOM 1612 C CA . ASP B 1 12 ? -18.812 -1.711 -16.172 1 75.56 12 ASP B CA 1
ATOM 1613 C C . ASP B 1 12 ? -18.422 -0.334 -15.648 1 75.56 12 ASP B C 1
ATOM 1615 O O . ASP B 1 12 ? -17.266 0.089 -15.797 1 75.56 12 ASP B O 1
ATOM 1619 N N . ASP B 1 13 ? -19.391 0.275 -15.039 1 73.62 13 ASP B N 1
ATOM 1620 C CA . ASP B 1 13 ? -19.125 1.592 -14.469 1 73.62 13 ASP B CA 1
ATOM 1621 C C . ASP B 1 13 ? -18.141 1.497 -13.297 1 73.62 13 ASP B C 1
ATOM 1623 O O . ASP B 1 13 ? -17.266 2.346 -13.156 1 73.62 13 ASP B O 1
ATOM 1627 N N . LYS B 1 14 ? -18.297 0.428 -12.516 1 76.88 14 LYS B N 1
ATOM 1628 C CA . LYS B 1 14 ? -17.391 0.24 -11.383 1 76.88 14 LYS B CA 1
ATOM 1629 C C . LYS B 1 14 ? -15.969 -0.064 -11.867 1 76.88 14 LYS B C 1
ATOM 1631 O O . LYS B 1 14 ? -15 0.418 -11.289 1 76.88 14 LYS B O 1
ATOM 1636 N N . LYS B 1 15 ? -15.969 -0.812 -12.898 1 82.69 15 LYS B N 1
ATOM 1637 C CA . LYS B 1 15 ? -14.672 -1.146 -13.477 1 82.69 15 LYS B CA 1
ATOM 1638 C C . LYS B 1 15 ? -14 0.092 -14.062 1 82.69 15 LYS B C 1
ATOM 1640 O O . LYS B 1 15 ? -12.789 0.277 -13.906 1 82.69 15 LYS B O 1
ATOM 1645 N N . ALA B 1 16 ? -14.773 0.862 -14.727 1 82.56 16 ALA B N 1
ATOM 1646 C CA . ALA B 1 16 ? -14.258 2.098 -15.305 1 82.56 16 ALA B CA 1
ATOM 1647 C C . ALA B 1 16 ? -13.773 3.055 -14.219 1 82.56 16 ALA B C 1
ATOM 1649 O O . ALA B 1 16 ? -12.734 3.699 -14.375 1 82.56 16 ALA B O 1
ATOM 1650 N N . GLU B 1 17 ? -14.5 3.105 -13.211 1 79.62 17 GLU B N 1
ATOM 1651 C CA . GLU B 1 17 ? -14.133 3.969 -12.094 1 79.62 17 GLU B CA 1
ATOM 1652 C C . GLU B 1 17 ? -12.836 3.496 -11.438 1 79.62 17 GLU B C 1
ATOM 1654 O O . GLU B 1 17 ? -11.961 4.305 -11.125 1 79.62 17 GLU B O 1
ATOM 1659 N N . ARG B 1 18 ? -12.711 2.213 -11.281 1 82.06 18 ARG B N 1
ATOM 1660 C CA . ARG B 1 18 ? -11.508 1.637 -10.695 1 82.06 18 ARG B CA 1
ATOM 1661 C C . ARG B 1 18 ? -10.281 1.942 -11.555 1 82.06 18 ARG B C 1
ATOM 1663 O O . ARG B 1 18 ? -9.227 2.297 -11.031 1 82.06 18 ARG B O 1
ATOM 1670 N N . LYS B 1 19 ? -10.57 1.849 -12.836 1 84 19 LYS B N 1
ATOM 1671 C CA . LYS B 1 19 ? -9.477 2.127 -13.766 1 84 19 LYS B CA 1
ATOM 1672 C C . LYS B 1 19 ? -9.039 3.584 -13.68 1 84 19 LYS B C 1
ATOM 1674 O O . LYS B 1 19 ? -7.84 3.879 -13.742 1 84 19 LYS B O 1
ATOM 1679 N N . LYS B 1 20 ? -9.984 4.426 -13.547 1 80.06 20 LYS B N 1
ATOM 1680 C CA . LYS B 1 20 ? -9.688 5.852 -13.438 1 80.06 20 LYS B CA 1
ATOM 1681 C C . LYS B 1 20 ? -8.883 6.152 -12.18 1 80.06 20 LYS B C 1
ATOM 1683 O O . LYS B 1 20 ? -7.91 6.91 -12.219 1 80.06 20 LYS B O 1
ATOM 1688 N N . ILE B 1 21 ? -9.219 5.543 -11.141 1 77.06 21 ILE B N 1
ATOM 1689 C CA . ILE B 1 21 ? -8.555 5.77 -9.867 1 77.06 21 ILE B CA 1
ATOM 1690 C C . ILE B 1 21 ? -7.125 5.242 -9.922 1 77.06 21 ILE B C 1
ATOM 1692 O O . ILE B 1 21 ? -6.188 5.914 -9.484 1 77.06 21 ILE B O 1
ATOM 1696 N N . LEU B 1 22 ? -6.988 4.117 -10.508 1 84.5 22 LEU B N 1
ATOM 1697 C CA . LEU B 1 22 ? -5.664 3.508 -10.594 1 84.5 22 LEU B CA 1
ATOM 1698 C C . LEU B 1 22 ? -4.754 4.312 -11.516 1 84.5 22 LEU B C 1
ATOM 1700 O O . LEU B 1 22 ? -3.541 4.383 -11.289 1 84.5 22 LEU B O 1
ATOM 1704 N N . LYS B 1 23 ? -5.402 5.004 -12.492 1 79.5 23 LYS B N 1
ATOM 1705 C CA . LYS B 1 23 ? -4.629 5.898 -13.344 1 79.5 23 LYS B CA 1
ATOM 1706 C C . LYS B 1 23 ? -4.121 7.105 -12.562 1 79.5 23 LYS B C 1
ATOM 1708 O O . LYS B 1 23 ? -3.008 7.578 -12.789 1 79.5 23 LYS B O 1
ATOM 1713 N N . GLN B 1 24 ? -4.93 7.516 -11.688 1 76.25 24 GLN B N 1
ATOM 1714 C CA . GLN B 1 24 ? -4.523 8.633 -10.836 1 76.25 24 GLN B CA 1
ATOM 1715 C C . GLN B 1 24 ? -3.398 8.219 -9.891 1 76.25 24 GLN B C 1
ATOM 1717 O O . GLN B 1 24 ? -2.488 9.008 -9.625 1 76.25 24 GLN B O 1
ATOM 1722 N N . VAL B 1 25 ? -3.482 6.984 -9.453 1 78.44 25 VAL B N 1
ATOM 1723 C CA . VAL B 1 25 ? -2.467 6.457 -8.547 1 78.44 25 VAL B CA 1
ATOM 1724 C C . VAL B 1 25 ? -1.127 6.355 -9.266 1 78.44 25 VAL B C 1
ATOM 1726 O O . VAL B 1 25 ? -0.07 6.523 -8.656 1 78.44 25 VAL B O 1
ATOM 1729 N N . ASP B 1 26 ? -1.221 6.203 -10.602 1 80 26 ASP B N 1
ATOM 1730 C CA . ASP B 1 26 ? -0.021 6.082 -11.43 1 80 26 ASP B CA 1
ATOM 1731 C C . ASP B 1 26 ? 0.776 7.387 -11.43 1 80 26 ASP B C 1
ATOM 1733 O O . ASP B 1 26 ? 1.961 7.395 -11.766 1 80 26 ASP B O 1
ATOM 1737 N N . GLU B 1 27 ? 0.158 8.445 -11 1 75.25 27 GLU B N 1
ATOM 1738 C CA . GLU B 1 27 ? 0.78 9.758 -11.078 1 75.25 27 GLU B CA 1
ATOM 1739 C C . GLU B 1 27 ? 1.399 10.156 -9.742 1 75.25 27 GLU B C 1
ATOM 1741 O O . GLU B 1 27 ? 2.051 11.203 -9.633 1 75.25 27 GLU B O 1
ATOM 1746 N N . VAL B 1 28 ? 1.16 9.305 -8.766 1 67.25 28 VAL B N 1
ATOM 1747 C CA . VAL B 1 28 ? 1.708 9.609 -7.449 1 67.25 28 VAL B CA 1
ATOM 1748 C C . VAL B 1 28 ? 2.832 8.625 -7.117 1 67.25 28 VAL B C 1
ATOM 1750 O O . VAL B 1 28 ? 2.912 7.547 -7.703 1 67.25 28 VAL B O 1
ATOM 1753 N N . ASP B 1 29 ? 3.684 8.953 -6.199 1 72.25 29 ASP B N 1
ATOM 1754 C CA . ASP B 1 29 ? 4.844 8.133 -5.863 1 72.25 29 ASP B CA 1
ATOM 1755 C C . ASP B 1 29 ? 4.492 7.094 -4.805 1 72.25 29 ASP B C 1
ATOM 1757 O O . ASP B 1 29 ? 5.086 6.012 -4.77 1 72.25 29 ASP B O 1
ATOM 1761 N N . VAL B 1 30 ? 3.584 7.5 -3.877 1 76.12 30 VAL B N 1
ATOM 1762 C CA . VAL B 1 30 ? 3.215 6.602 -2.787 1 76.12 30 VAL B CA 1
ATOM 1763 C C . VAL B 1 30 ? 1.693 6.535 -2.668 1 76.12 30 VAL B C 1
ATOM 1765 O O . VAL B 1 30 ? 0.989 7.457 -3.082 1 76.12 30 VAL B O 1
ATOM 1768 N N . CYS B 1 31 ? 1.236 5.344 -2.182 1 78.62 31 CYS B N 1
ATOM 1769 C CA . CYS B 1 31 ? -0.194 5.219 -1.924 1 78.62 31 CYS B CA 1
ATOM 1770 C C . CYS B 1 31 ? -0.449 4.449 -0.633 1 78.62 31 CYS B C 1
ATOM 1772 O O . CYS B 1 31 ? 0.461 3.82 -0.089 1 78.62 31 CYS B O 1
ATOM 1774 N N . VAL B 1 32 ? -1.65 4.707 -0.094 1 79.94 32 VAL B N 1
ATOM 1775 C CA . VAL B 1 32 ? -2.047 4.109 1.176 1 79.94 32 VAL B CA 1
ATOM 1776 C C . VAL B 1 32 ? -2.844 2.83 0.919 1 79.94 32 VAL B C 1
ATOM 1778 O O . VAL B 1 32 ? -3.703 2.795 0.035 1 79.94 32 VAL B O 1
ATOM 1781 N N . ILE B 1 33 ? -2.498 1.771 1.641 1 86.19 33 ILE B N 1
ATOM 1782 C CA . ILE B 1 33 ? -3.244 0.523 1.525 1 86.19 33 ILE B CA 1
ATOM 1783 C C . ILE B 1 33 ? -3.736 0.086 2.904 1 86.19 33 ILE B C 1
ATOM 1785 O O . ILE B 1 33 ? -3.209 0.53 3.926 1 86.19 33 ILE B O 1
ATOM 1789 N N . ASP B 1 34 ? -4.793 -0.73 2.922 1 86.81 34 ASP B N 1
ATOM 1790 C CA . ASP B 1 34 ? -5.258 -1.359 4.152 1 86.81 34 ASP B CA 1
ATOM 1791 C C . ASP B 1 34 ? -4.309 -2.469 4.598 1 86.81 34 ASP B C 1
ATOM 1793 O O . ASP B 1 34 ? -4 -3.377 3.824 1 86.81 34 ASP B O 1
ATOM 1797 N N . VAL B 1 35 ? -3.869 -2.447 5.824 1 86.06 35 VAL B N 1
ATOM 1798 C CA . VAL B 1 35 ? -2.914 -3.428 6.332 1 86.06 35 VAL B CA 1
ATOM 1799 C C . VAL B 1 35 ? -3.529 -4.824 6.281 1 86.06 35 VAL B C 1
ATOM 1801 O O . VAL B 1 35 ? -2.818 -5.816 6.121 1 86.06 35 VAL B O 1
ATOM 1804 N N . GLU B 1 36 ? -4.84 -4.906 6.273 1 91.31 36 GLU B N 1
ATOM 1805 C CA . GLU B 1 36 ? -5.539 -6.184 6.219 1 91.31 36 GLU B CA 1
ATOM 1806 C C . GLU B 1 36 ? -5.227 -6.93 4.926 1 91.31 36 GLU B C 1
ATOM 1808 O O . GLU B 1 36 ? -5.254 -8.164 4.891 1 91.31 36 GLU B O 1
ATOM 1813 N N . THR B 1 37 ? -4.898 -6.18 3.891 1 94.31 37 THR B N 1
ATOM 1814 C CA . THR B 1 37 ? -4.691 -6.773 2.574 1 94.31 37 THR B CA 1
ATOM 1815 C C . THR B 1 37 ? -3.34 -7.48 2.506 1 94.31 37 THR B C 1
ATOM 1817 O O . THR B 1 37 ? -3.082 -8.25 1.579 1 94.31 37 THR B O 1
ATOM 1820 N N . ILE B 1 38 ? -2.447 -7.227 3.543 1 96.25 38 ILE B N 1
ATOM 1821 C CA . ILE B 1 38 ? -1.124 -7.84 3.551 1 96.25 38 ILE B CA 1
ATOM 1822 C C . ILE B 1 38 ? -0.967 -8.711 4.793 1 96.25 38 ILE B C 1
ATOM 1824 O O . ILE B 1 38 ? 0.132 -8.836 5.34 1 96.25 38 ILE B O 1
ATOM 1828 N N . ARG B 1 39 ? -2.084 -9.266 5.23 1 94.88 39 ARG B N 1
ATOM 1829 C CA . ARG B 1 39 ? -2.1 -10.203 6.352 1 94.88 39 ARG B CA 1
ATOM 1830 C C . ARG B 1 39 ? -2.396 -11.617 5.875 1 94.88 39 ARG B C 1
ATOM 1832 O O . ARG B 1 39 ? -3.244 -11.82 5.004 1 94.88 39 ARG B O 1
ATOM 1839 N N . CYS B 1 40 ? -1.697 -12.492 6.418 1 97.5 40 CYS B N 1
ATOM 1840 C CA . CYS B 1 40 ? -1.984 -13.898 6.188 1 97.5 40 CYS B CA 1
ATOM 1841 C C . CYS B 1 40 ? -3.236 -14.336 6.941 1 97.5 40 CYS B C 1
ATOM 1843 O O . CYS B 1 40 ? -3.367 -14.07 8.141 1 97.5 40 CYS B O 1
ATOM 1845 N N . VAL B 1 41 ? -4.117 -15.055 6.285 1 96.56 41 VAL B N 1
ATOM 1846 C CA . VAL B 1 41 ? -5.406 -15.414 6.871 1 96.56 41 VAL B CA 1
ATOM 1847 C C . VAL B 1 41 ? -5.219 -16.531 7.887 1 96.56 41 VAL B C 1
ATOM 1849 O O . VAL B 1 41 ? -6.098 -16.781 8.719 1 96.56 41 VAL B O 1
ATOM 1852 N N . VAL B 1 42 ? -4.117 -17.188 7.859 1 97.12 42 VAL B N 1
ATOM 1853 C CA . VAL B 1 42 ? -3.875 -18.328 8.727 1 97.12 42 VAL B CA 1
ATOM 1854 C C . VAL B 1 42 ? -3.348 -17.844 10.078 1 97.12 42 VAL B C 1
ATOM 1856 O O . VAL B 1 42 ? -3.893 -18.203 11.125 1 97.12 42 VAL B O 1
ATOM 1859 N N . CYS B 1 43 ? -2.291 -17.047 10.086 1 95.88 43 CYS B N 1
ATOM 1860 C CA . CYS B 1 43 ? -1.691 -16.594 11.336 1 95.88 43 CYS B CA 1
ATOM 1861 C C . CYS B 1 43 ? -2.217 -15.219 11.727 1 95.88 43 CYS B C 1
ATOM 1863 O O . CYS B 1 43 ? -2.031 -14.773 12.859 1 95.88 43 CYS B O 1
ATOM 1865 N N . LEU B 1 44 ? -2.789 -14.484 10.844 1 94.75 44 LEU B N 1
ATOM 1866 C CA . LEU B 1 44 ? -3.457 -13.203 11.039 1 94.75 44 LEU B CA 1
ATOM 1867 C C . LEU B 1 44 ? -2.439 -12.086 11.25 1 94.75 44 LEU B C 1
ATOM 1869 O O . LEU B 1 44 ? -2.801 -10.977 11.656 1 94.75 44 LEU B O 1
ATOM 1873 N N . ASN B 1 45 ? -1.225 -12.336 10.938 1 93.5 45 ASN B N 1
ATOM 1874 C CA . ASN B 1 45 ? -0.174 -11.328 10.969 1 93.5 45 ASN B CA 1
ATOM 1875 C C . ASN B 1 45 ? 0.208 -10.867 9.57 1 93.5 45 ASN B C 1
ATOM 1877 O O . ASN B 1 45 ? -0.107 -11.539 8.586 1 93.5 45 ASN B O 1
ATOM 1881 N N . VAL B 1 46 ? 0.846 -9.68 9.562 1 94.06 46 VAL B N 1
ATOM 1882 C CA . VAL B 1 46 ? 1.426 -9.242 8.297 1 94.06 46 VAL B CA 1
ATOM 1883 C C . VAL B 1 46 ? 2.43 -10.281 7.805 1 94.06 46 VAL B C 1
ATOM 1885 O O . VAL B 1 46 ? 3.221 -10.812 8.586 1 94.06 46 VAL B O 1
ATOM 1888 N N . TYR B 1 47 ? 2.387 -10.594 6.473 1 96.44 47 TYR B N 1
ATOM 1889 C CA . TYR B 1 47 ? 3.281 -11.586 5.895 1 96.44 47 TYR B CA 1
ATOM 1890 C C . TYR B 1 47 ? 4.723 -11.344 6.328 1 96.44 47 TYR B C 1
ATOM 1892 O O . TYR B 1 47 ? 5.191 -10.203 6.34 1 96.44 47 TYR B O 1
ATOM 1900 N N . GLN B 1 48 ? 5.34 -12.492 6.66 1 88.94 48 GLN B N 1
ATOM 1901 C CA . GLN B 1 48 ? 6.758 -12.445 7.008 1 88.94 48 GLN B CA 1
ATOM 1902 C C . GLN B 1 48 ? 7.605 -13.133 5.945 1 88.94 48 GLN B C 1
ATOM 1904 O O . GLN B 1 48 ? 7.211 -14.164 5.398 1 88.94 48 GLN B O 1
ATOM 1909 N N . GLY B 1 49 ? 8.703 -12.492 5.66 1 91.38 49 GLY B N 1
ATOM 1910 C CA . GLY B 1 49 ? 9.539 -13.086 4.629 1 91.38 49 GLY B CA 1
ATOM 1911 C C . GLY B 1 49 ? 8.938 -12.977 3.24 1 91.38 49 GLY B C 1
ATOM 1912 O O . GLY B 1 49 ? 8.391 -11.938 2.869 1 91.38 49 GLY B O 1
ATOM 1913 N N . THR B 1 50 ? 9.164 -14.031 2.41 1 95.56 50 THR B N 1
ATOM 1914 C CA . THR B 1 50 ? 8.57 -14.094 1.078 1 95.56 50 THR B CA 1
ATOM 1915 C C . THR B 1 50 ? 7.32 -14.969 1.082 1 95.56 50 THR B C 1
ATOM 1917 O O . THR B 1 50 ? 7.418 -16.188 1.19 1 95.56 50 THR B O 1
ATOM 1920 N N . PRO B 1 51 ? 6.168 -14.305 0.958 1 98.12 51 PRO B N 1
ATOM 1921 C CA . PRO B 1 51 ? 4.941 -15.109 0.938 1 98.12 51 PRO B CA 1
ATOM 1922 C C . PRO B 1 51 ? 4.914 -16.109 -0.208 1 98.12 51 PRO B C 1
ATOM 1924 O O . PRO B 1 51 ? 5.617 -15.938 -1.207 1 98.12 51 PRO B O 1
ATOM 1927 N N . GLN B 1 52 ? 4.172 -17.141 0.002 1 98.56 52 GLN B N 1
ATOM 1928 C CA . GLN B 1 52 ? 4.02 -18.188 -1 1 98.56 52 GLN B CA 1
ATOM 1929 C C . GLN B 1 52 ? 2.621 -18.156 -1.613 1 98.56 52 GLN B C 1
ATOM 1931 O O . GLN B 1 52 ? 1.647 -17.812 -0.94 1 98.56 52 GLN B O 1
ATOM 1936 N N . ILE B 1 53 ? 2.566 -18.484 -2.865 1 98.69 53 ILE B N 1
ATOM 1937 C CA . ILE B 1 53 ? 1.286 -18.531 -3.562 1 98.69 53 ILE B CA 1
ATOM 1938 C C . ILE B 1 53 ? 1.022 -19.938 -4.062 1 98.69 53 ILE B C 1
ATOM 1940 O O . ILE B 1 53 ? 1.93 -20.609 -4.566 1 98.69 53 ILE B O 1
ATOM 1944 N N . LEU B 1 54 ? -0.184 -20.391 -3.859 1 98.19 54 LEU B N 1
ATOM 1945 C CA . LEU B 1 54 ? -0.603 -21.734 -4.254 1 98.19 54 LEU B CA 1
ATOM 1946 C C . LEU B 1 54 ? -1.106 -21.75 -5.691 1 98.19 54 LEU B C 1
ATOM 1948 O O . LEU B 1 54 ? -1.231 -20.688 -6.32 1 98.19 54 LEU B O 1
ATOM 1952 N N . THR B 1 55 ? -1.422 -22.938 -6.207 1 97.25 55 THR B N 1
ATOM 1953 C CA . THR B 1 55 ? -1.877 -23.078 -7.586 1 97.25 55 THR B CA 1
ATOM 1954 C C . THR B 1 55 ? -3.283 -22.516 -7.754 1 97.25 55 THR B C 1
ATOM 1956 O O . THR B 1 55 ? -3.732 -22.266 -8.875 1 97.25 55 THR B O 1
ATOM 1959 N N . CYS B 1 56 ? -3.949 -22.25 -6.605 1 97.88 56 CYS B N 1
ATOM 1960 C CA . CYS B 1 56 ? -5.281 -21.656 -6.664 1 97.88 56 CYS B CA 1
ATOM 1961 C C . CYS B 1 56 ? -5.199 -20.141 -6.695 1 97.88 56 CYS B C 1
ATOM 1963 O O . CYS B 1 56 ? -6.207 -19.469 -6.906 1 97.88 56 CYS B O 1
ATOM 1965 N N . GLY B 1 57 ? -4.016 -19.594 -6.41 1 98.38 57 GLY B N 1
ATOM 1966 C CA . GLY B 1 57 ? -3.834 -18.156 -6.5 1 98.38 57 GLY B CA 1
ATOM 1967 C C . GLY B 1 57 ? -3.84 -17.469 -5.148 1 98.38 57 GLY B C 1
ATOM 1968 O O . GLY B 1 57 ? -3.619 -16.266 -5.059 1 98.38 57 GLY B O 1
ATOM 1969 N N . HIS B 1 58 ? -4.035 -18.219 -4.066 1 98.5 58 HIS B N 1
ATOM 1970 C CA . HIS B 1 58 ? -4.047 -17.625 -2.736 1 98.5 58 HIS B CA 1
ATOM 1971 C C . HIS B 1 58 ? -2.662 -17.672 -2.096 1 98.5 58 HIS B C 1
ATOM 1973 O O . HIS B 1 58 ? -1.914 -18.641 -2.311 1 98.5 58 HIS B O 1
ATOM 1979 N N . SER B 1 59 ? -2.34 -16.688 -1.302 1 98.62 59 SER B N 1
ATOM 1980 C CA . SER B 1 59 ? -1 -16.578 -0.734 1 98.62 59 SER B CA 1
ATOM 1981 C C . SER B 1 59 ? -1.03 -16.719 0.784 1 98.62 59 SER B C 1
ATOM 1983 O O . SER B 1 59 ? -2.006 -16.328 1.43 1 98.62 59 SER B O 1
ATOM 1985 N N . PHE B 1 60 ? 0.042 -17.266 1.35 1 98.31 60 PHE B N 1
ATOM 1986 C CA . PHE B 1 60 ? 0.235 -17.484 2.777 1 98.31 60 PHE B CA 1
ATOM 1987 C C . PHE B 1 60 ? 1.708 -17.375 3.148 1 98.31 60 PHE B C 1
ATOM 1989 O O . PHE B 1 60 ? 2.576 -17.375 2.273 1 98.31 60 PHE B O 1
ATOM 1996 N N . CYS B 1 61 ? 1.941 -17.203 4.441 1 97.69 61 CYS B N 1
ATOM 1997 C CA . CYS B 1 61 ? 3.32 -17.297 4.906 1 97.69 61 CYS B CA 1
ATOM 1998 C C . CYS B 1 61 ? 3.891 -18.688 4.645 1 97.69 61 CYS B C 1
ATOM 2000 O O . CYS B 1 61 ? 3.152 -19.672 4.641 1 97.69 61 CYS B O 1
ATOM 2002 N N . HIS B 1 62 ? 5.203 -18.688 4.473 1 97.25 62 HIS B N 1
ATOM 2003 C CA . HIS B 1 62 ? 5.871 -19.969 4.312 1 97.25 62 HIS B CA 1
ATOM 2004 C C . HIS B 1 62 ? 5.574 -20.891 5.488 1 97.25 62 HIS B C 1
ATOM 2006 O O . HIS B 1 62 ? 5.207 -22.062 5.297 1 97.25 62 HIS B O 1
ATOM 2012 N N . THR B 1 63 ? 5.676 -20.391 6.684 1 96.5 63 THR B N 1
ATOM 2013 C CA . THR B 1 63 ? 5.469 -21.188 7.895 1 96.5 63 THR B CA 1
ATOM 2014 C C . THR B 1 63 ? 4.023 -21.672 7.988 1 96.5 63 THR B C 1
ATOM 2016 O O . THR B 1 63 ? 3.766 -22.781 8.43 1 96.5 63 THR B O 1
ATOM 2019 N N . CYS B 1 64 ? 3.105 -20.859 7.594 1 96.94 64 CYS B N 1
ATOM 2020 C CA . CYS B 1 64 ? 1.69 -21.203 7.648 1 96.94 64 CYS B CA 1
ATOM 2021 C C . CYS B 1 64 ? 1.365 -22.312 6.652 1 96.94 64 CYS B C 1
ATOM 2023 O O . CYS B 1 64 ? 0.578 -23.203 6.953 1 96.94 64 CYS B O 1
ATOM 2025 N N . VAL B 1 65 ? 1.967 -22.219 5.465 1 96.81 65 VAL B N 1
ATOM 2026 C CA . VAL B 1 65 ? 1.789 -23.266 4.469 1 96.81 65 VAL B CA 1
ATOM 2027 C C . VAL B 1 65 ? 2.285 -24.594 5.027 1 96.81 65 VAL B C 1
ATOM 2029 O O . VAL B 1 65 ? 1.603 -25.609 4.91 1 96.81 65 VAL B O 1
ATOM 2032 N N . GLU B 1 66 ? 3.414 -24.547 5.625 1 95.06 66 GLU B N 1
ATOM 2033 C CA . GLU B 1 66 ? 3.984 -25.75 6.203 1 95.06 66 GLU B CA 1
ATOM 2034 C C . GLU B 1 66 ? 3.092 -26.312 7.309 1 95.06 66 GLU B C 1
ATOM 2036 O O . GLU B 1 66 ? 2.875 -27.531 7.387 1 95.06 66 GLU B O 1
ATOM 2041 N N . GLU B 1 67 ? 2.605 -25.453 8.117 1 94.88 67 GLU B N 1
ATOM 2042 C CA . GLU B 1 67 ? 1.757 -25.844 9.234 1 94.88 67 GLU B CA 1
ATOM 2043 C C . GLU B 1 67 ? 0.453 -26.469 8.742 1 94.88 67 GLU B C 1
ATOM 2045 O O . GLU B 1 67 ? 0.014 -27.5 9.258 1 94.88 67 GLU B O 1
ATOM 2050 N N . VAL B 1 68 ? -0.176 -25.859 7.793 1 94.25 68 VAL B N 1
ATOM 2051 C CA . VAL B 1 68 ? -1.431 -26.359 7.234 1 94.25 68 VAL B CA 1
ATOM 2052 C C . VAL B 1 68 ? -1.207 -27.719 6.586 1 94.25 68 VAL B C 1
ATOM 2054 O O . VAL B 1 68 ? -2.004 -28.641 6.773 1 94.25 68 VAL B O 1
ATOM 2057 N N . GLY B 1 69 ? -0.118 -27.797 5.777 1 92.12 69 GLY B N 1
ATOM 2058 C CA . GLY B 1 69 ? 0.212 -29.078 5.16 1 92.12 69 GLY B CA 1
ATOM 2059 C C . GLY B 1 69 ? 0.433 -30.188 6.172 1 92.12 69 GLY B C 1
ATOM 2060 O O . GLY B 1 69 ? -0.052 -31.297 5.984 1 92.12 69 GLY B O 1
ATOM 2061 N N . ASN B 1 70 ? 1.123 -29.891 7.23 1 91 70 ASN B N 1
ATOM 2062 C CA . ASN B 1 70 ? 1.415 -30.859 8.266 1 91 70 ASN B CA 1
ATOM 2063 C C . ASN B 1 70 ? 0.151 -31.281 9.016 1 91 70 ASN B C 1
ATOM 2065 O O . ASN B 1 70 ? -0.029 -32.469 9.32 1 91 70 ASN B O 1
ATOM 20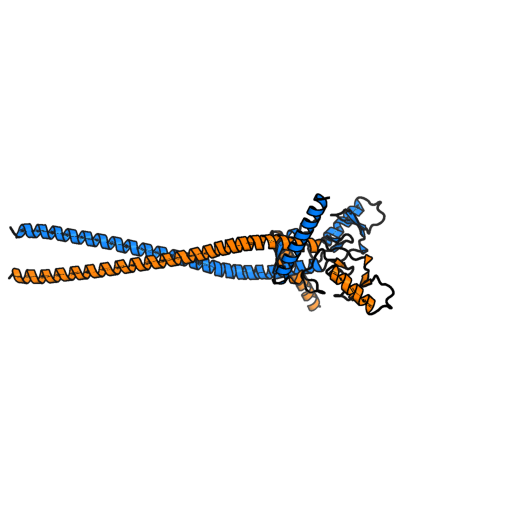69 N N . ALA B 1 71 ? -0.698 -30.359 9.305 1 90.19 71 ALA B N 1
ATOM 2070 C CA . ALA B 1 71 ? -1.94 -30.641 10.023 1 90.19 71 ALA B CA 1
ATOM 2071 C C . ALA B 1 71 ? -2.842 -31.562 9.211 1 90.19 71 ALA B C 1
ATOM 2073 O O . ALA B 1 71 ? -3.475 -32.469 9.773 1 90.19 71 ALA B O 1
ATOM 2074 N N . GLU B 1 72 ? -2.91 -31.391 7.945 1 87.5 72 GLU B N 1
ATOM 2075 C CA . GLU B 1 72 ? -3.756 -32.219 7.098 1 87.5 72 GLU B CA 1
ATOM 2076 C C . GLU B 1 72 ? -3.195 -33.625 6.984 1 87.5 72 GLU B C 1
ATOM 2078 O O . GLU B 1 72 ? -3.953 -34.594 6.926 1 87.5 72 GLU B O 1
ATOM 2083 N N . PHE B 1 73 ? -1.921 -33.719 6.957 1 82.81 73 PHE B N 1
ATOM 2084 C CA . PHE B 1 73 ? -1.283 -35.031 6.895 1 82.81 73 PHE B CA 1
ATOM 2085 C C . PHE B 1 73 ? -1.586 -35.844 8.148 1 82.81 73 PHE B C 1
ATOM 2087 O O . PHE B 1 73 ? -1.869 -37.031 8.07 1 82.81 73 PHE B O 1
ATOM 2094 N N . ILE B 1 74 ? -1.58 -35.281 9.289 1 82.12 74 ILE B N 1
ATOM 2095 C CA . ILE B 1 74 ? -1.792 -35.938 10.57 1 82.12 74 ILE B CA 1
ATOM 2096 C C . ILE B 1 74 ? -3.252 -36.375 10.688 1 82.12 74 ILE B C 1
ATOM 2098 O O . ILE B 1 74 ? -3.543 -37.469 11.188 1 82.12 74 ILE B O 1
ATOM 2102 N N . ASN B 1 75 ? -4.203 -35.562 10.234 1 82.56 75 ASN B N 1
ATOM 2103 C CA . ASN B 1 75 ? -5.629 -35.812 10.398 1 82.56 75 ASN B CA 1
ATOM 2104 C C . ASN B 1 75 ? -6.133 -36.844 9.398 1 82.56 75 ASN B C 1
ATOM 2106 O O . ASN B 1 75 ? -7.133 -37.531 9.641 1 82.56 75 ASN B O 1
ATOM 2110 N N . ASP B 1 76 ? -5.59 -36.906 8.242 1 76.88 76 ASP B N 1
ATOM 2111 C CA . ASP B 1 76 ? -5.945 -37.938 7.266 1 76.88 76 ASP B CA 1
ATOM 2112 C C . ASP B 1 76 ? -4.699 -38.625 6.703 1 76.88 76 ASP B C 1
ATOM 2114 O O . ASP B 1 76 ? -4.258 -38.312 5.598 1 76.88 76 ASP B O 1
ATOM 2118 N N . PRO B 1 77 ? -4.219 -39.531 7.512 1 67 77 PRO B N 1
ATOM 2119 C CA . PRO B 1 77 ? -2.996 -40.219 7.066 1 67 77 PRO B CA 1
ATOM 2120 C C . PRO B 1 77 ? -3.217 -41.062 5.828 1 67 77 PRO B C 1
ATOM 2122 O O . PRO B 1 77 ? -2.254 -41.562 5.242 1 67 77 PRO B O 1
ATOM 2125 N N . ARG B 1 78 ? -4.574 -41.344 5.668 1 61.5 78 ARG B N 1
ATOM 2126 C CA . ARG B 1 78 ? -4.867 -42.25 4.562 1 61.5 78 ARG B CA 1
ATOM 2127 C C . ARG B 1 78 ? -4.621 -41.594 3.219 1 61.5 78 ARG B C 1
ATOM 2129 O O . ARG B 1 78 ? -4.621 -42.25 2.178 1 61.5 78 ARG B O 1
ATOM 2136 N N . ASP B 1 79 ? -4.684 -40.156 3.297 1 60.16 79 ASP B N 1
ATOM 2137 C CA . ASP B 1 79 ? -4.441 -39.469 2.035 1 60.16 79 ASP B CA 1
ATOM 2138 C C . ASP B 1 79 ? -3.008 -39.656 1.559 1 60.16 79 ASP B C 1
ATOM 2140 O O . ASP B 1 79 ? -2.057 -39.344 2.271 1 60.16 79 ASP B O 1
ATOM 2144 N N . VAL B 1 80 ? -2.732 -40.562 0.728 1 58.62 80 VAL B N 1
ATOM 2145 C CA . VAL B 1 80 ? -1.518 -41.156 0.185 1 58.62 80 VAL B CA 1
ATOM 2146 C C . VAL B 1 80 ? -0.565 -40.062 -0.281 1 58.62 80 VAL B C 1
ATOM 2148 O O . VAL B 1 80 ? 0.643 -40.281 -0.395 1 58.62 80 VAL B O 1
ATOM 2151 N N . ASN B 1 81 ? -1.097 -38.938 -0.597 1 66.12 81 ASN B N 1
ATOM 2152 C CA . ASN B 1 81 ? -0.174 -37.969 -1.214 1 66.12 81 ASN B CA 1
ATOM 2153 C C . ASN B 1 81 ? 0.288 -36.906 -0.219 1 66.12 81 ASN B C 1
ATOM 2155 O O . ASN B 1 81 ? -0.38 -35.906 -0.038 1 66.12 81 ASN B O 1
ATOM 2159 N N . ARG B 1 82 ? 1.311 -37.25 0.585 1 74.31 82 ARG B N 1
ATOM 2160 C CA . ARG B 1 82 ? 1.951 -36.406 1.602 1 74.31 82 ARG B CA 1
ATOM 2161 C C . ARG B 1 82 ? 2.395 -35.062 1.017 1 74.31 82 ARG B C 1
ATOM 2163 O O . ARG B 1 82 ? 2.713 -34.125 1.758 1 74.31 82 ARG B O 1
ATOM 2170 N N . ASN B 1 83 ? 2.227 -34.938 -0.208 1 87.12 83 ASN B N 1
ATOM 2171 C CA . ASN B 1 83 ? 2.805 -33.781 -0.841 1 87.12 83 ASN B CA 1
ATOM 2172 C C . ASN B 1 83 ? 1.725 -32.812 -1.346 1 87.12 83 ASN B C 1
ATOM 2174 O O . ASN B 1 83 ? 1.941 -32.094 -2.311 1 87.12 83 ASN B O 1
ATOM 2178 N N . SER B 1 84 ? 0.483 -33.062 -0.728 1 92.5 84 SER B N 1
ATOM 2179 C CA . SER B 1 84 ? -0.59 -32.125 -1.124 1 92.5 84 SER B CA 1
ATOM 2180 C C . SER B 1 84 ? -1.436 -31.734 0.076 1 92.5 84 SER B C 1
ATOM 2182 O O . SER B 1 84 ? -1.395 -32.375 1.124 1 92.5 84 SER B O 1
ATOM 2184 N N . PHE B 1 85 ? -2.104 -30.641 0.033 1 94.69 85 PHE B N 1
ATOM 2185 C CA . PHE B 1 85 ? -3.023 -30.156 1.054 1 94.69 85 PHE B CA 1
ATOM 2186 C C . PHE B 1 85 ? -4.094 -29.266 0.437 1 94.69 85 PHE B C 1
ATOM 2188 O O . PHE B 1 85 ? -4.07 -29 -0.768 1 94.69 85 PHE B O 1
ATOM 2195 N N . HIS B 1 86 ? -5.105 -28.922 1.229 1 95.75 86 HIS B N 1
ATOM 2196 C CA . HIS B 1 86 ? -6.184 -28.062 0.742 1 95.75 86 HIS B CA 1
ATOM 2197 C C . HIS B 1 86 ? -5.977 -26.609 1.169 1 95.75 86 HIS B C 1
ATOM 2199 O O . HIS B 1 86 ? -5.574 -26.344 2.305 1 95.75 86 HIS B O 1
ATOM 2205 N N . CYS B 1 87 ? -6.148 -25.672 0.242 1 97.56 87 CYS B N 1
ATOM 2206 C CA . CYS B 1 87 ? -6.012 -24.25 0.513 1 97.56 87 CYS B CA 1
ATOM 2207 C C . CYS B 1 87 ? -6.945 -23.812 1.638 1 97.56 87 CYS B C 1
ATOM 2209 O O . CYS B 1 87 ? -8.141 -24.109 1.608 1 97.56 87 CYS B O 1
ATOM 2211 N N . PRO B 1 88 ? -6.539 -23.062 2.555 1 96.31 88 PRO B N 1
ATOM 2212 C CA . PRO B 1 88 ? -7.348 -22.609 3.691 1 96.31 88 PRO B CA 1
ATOM 2213 C C . PRO B 1 88 ? -8.492 -21.703 3.275 1 96.31 88 PRO B C 1
ATOM 2215 O O . PRO B 1 88 ? -9.484 -21.562 4.004 1 96.31 88 PRO B O 1
ATOM 2218 N N . ILE B 1 89 ? -8.359 -21.125 2.148 1 96.69 89 ILE B N 1
ATOM 2219 C CA . ILE B 1 89 ? -9.344 -20.125 1.745 1 96.69 89 ILE B CA 1
ATOM 2220 C C . ILE B 1 89 ? -10.398 -20.766 0.846 1 96.69 89 ILE B C 1
ATOM 2222 O O . ILE B 1 89 ? -11.594 -20.719 1.151 1 96.69 89 ILE B O 1
ATOM 2226 N N . CYS B 1 90 ? -10.039 -21.469 -0.186 1 97.25 90 CYS B N 1
ATOM 2227 C CA . CYS B 1 90 ? -10.992 -21.953 -1.179 1 97.25 90 CYS B CA 1
ATOM 2228 C C . CYS B 1 90 ? -11.133 -23.469 -1.113 1 97.25 90 CYS B C 1
ATOM 2230 O O . CYS B 1 90 ? -11.992 -24.047 -1.781 1 97.25 90 CYS B O 1
ATOM 2232 N N . ARG B 1 91 ? -10.211 -24.281 -0.49 1 96.12 91 ARG B N 1
ATOM 2233 C CA . ARG B 1 91 ? -10.25 -25.703 -0.201 1 96.12 91 ARG B CA 1
ATOM 2234 C C . ARG B 1 91 ? -9.859 -26.516 -1.429 1 96.12 91 ARG B C 1
ATOM 2236 O O . ARG B 1 91 ? -10.047 -27.734 -1.459 1 96.12 91 ARG B O 1
ATOM 2243 N N . LYS B 1 92 ? -9.344 -25.891 -2.475 1 96.69 92 LYS B N 1
ATOM 2244 C CA . LYS B 1 92 ? -8.812 -26.625 -3.613 1 96.69 92 LYS B CA 1
ATOM 2245 C C . LYS B 1 92 ? -7.547 -27.391 -3.23 1 96.69 92 LYS B C 1
ATOM 2247 O O . LYS B 1 92 ? -6.738 -26.906 -2.436 1 96.69 92 LYS B O 1
ATOM 2252 N N . ARG B 1 93 ? -7.352 -28.484 -3.857 1 95.31 93 ARG B N 1
ATOM 2253 C CA . ARG B 1 93 ? -6.172 -29.297 -3.598 1 95.31 93 ARG B CA 1
ATOM 2254 C C . ARG B 1 93 ? -4.93 -28.688 -4.234 1 95.31 93 ARG B C 1
ATOM 2256 O O . ARG B 1 93 ? -4.961 -28.266 -5.395 1 95.31 93 ARG B O 1
ATOM 2263 N N . VAL B 1 94 ? -3.867 -28.609 -3.473 1 95.38 94 VAL B N 1
ATOM 2264 C CA . VAL B 1 94 ? -2.627 -28 -3.936 1 95.38 94 VAL B CA 1
ATOM 2265 C C . VAL B 1 94 ? -1.456 -28.938 -3.678 1 95.38 94 VAL B C 1
ATOM 2267 O O . VAL B 1 94 ? -1.396 -29.594 -2.633 1 95.38 94 VAL B O 1
ATOM 2270 N N . GLN B 1 95 ? -0.574 -29.016 -4.641 1 94.38 95 GLN B N 1
ATOM 2271 C CA . GLN B 1 95 ? 0.646 -29.797 -4.5 1 94.38 95 GLN B CA 1
ATOM 2272 C C . GLN B 1 95 ? 1.802 -28.938 -3.998 1 94.38 95 GLN B C 1
ATOM 2274 O O . GLN B 1 95 ? 2.047 -27.859 -4.527 1 94.38 95 GLN B O 1
ATOM 2279 N N . ASN B 1 96 ? 2.592 -29.453 -3.066 1 93.88 96 ASN B N 1
ATOM 2280 C CA . ASN B 1 96 ? 3.707 -28.719 -2.471 1 93.88 96 ASN B CA 1
ATOM 2281 C C . ASN B 1 96 ? 4.746 -28.328 -3.518 1 93.88 96 ASN B C 1
ATOM 2283 O O . ASN B 1 96 ? 5.355 -27.266 -3.426 1 93.88 96 ASN B O 1
ATOM 2287 N N . SER B 1 97 ? 4.883 -29.156 -4.535 1 93.81 97 SER B N 1
ATOM 2288 C CA . SER B 1 97 ? 5.922 -28.969 -5.543 1 93.81 97 SER B CA 1
ATOM 2289 C C . SER B 1 97 ? 5.566 -27.828 -6.488 1 93.81 97 SER B C 1
ATOM 2291 O O . SER B 1 97 ? 6.418 -27.359 -7.246 1 93.81 97 SER B O 1
ATOM 2293 N N . LYS B 1 98 ? 4.348 -27.328 -6.379 1 95.69 98 LYS B N 1
ATOM 2294 C CA . LYS B 1 98 ? 3.902 -26.312 -7.34 1 95.69 98 LYS B CA 1
ATOM 2295 C C . LYS B 1 98 ? 3.789 -24.938 -6.684 1 95.69 98 LYS B C 1
ATOM 2297 O O . LYS B 1 98 ? 3.404 -23.969 -7.336 1 95.69 98 LYS B O 1
ATOM 2302 N N . ILE B 1 99 ? 4.125 -24.922 -5.414 1 97.44 99 ILE B N 1
ATOM 2303 C CA . ILE B 1 99 ? 4.082 -23.672 -4.668 1 97.44 99 ILE B CA 1
ATOM 2304 C C . ILE B 1 99 ? 5.266 -22.797 -5.062 1 97.44 99 ILE B C 1
ATOM 2306 O O . ILE B 1 99 ? 6.391 -23.281 -5.191 1 97.44 99 ILE B O 1
ATOM 2310 N N . VAL B 1 100 ? 4.961 -21.484 -5.316 1 97.75 100 VAL B N 1
ATOM 2311 C CA . VAL B 1 100 ? 6.043 -20.594 -5.699 1 97.75 100 VAL B CA 1
ATOM 2312 C C . VAL B 1 100 ? 6.016 -19.344 -4.816 1 97.75 100 VAL B C 1
ATOM 2314 O O . VAL B 1 100 ? 5.062 -19.125 -4.066 1 97.75 100 VAL B O 1
ATOM 2317 N N . HIS B 1 101 ? 7.078 -18.625 -4.879 1 98.19 101 HIS B N 1
ATOM 2318 C CA . HIS B 1 101 ? 7.18 -17.375 -4.137 1 98.19 101 HIS B CA 1
ATOM 2319 C C . HIS B 1 101 ? 6.375 -16.266 -4.812 1 98.19 101 HIS B C 1
ATOM 2321 O O . HIS B 1 101 ? 6.375 -16.156 -6.039 1 98.19 101 HIS B O 1
ATOM 2327 N N . ASN B 1 102 ? 5.676 -15.539 -3.998 1 98.38 102 ASN B N 1
ATOM 2328 C CA . ASN B 1 102 ? 5.008 -14.336 -4.492 1 98.38 102 ASN B CA 1
ATOM 2329 C C . ASN B 1 102 ? 5.906 -13.109 -4.379 1 98.38 102 ASN B C 1
ATOM 2331 O O . ASN B 1 102 ? 5.855 -12.391 -3.383 1 98.38 102 ASN B O 1
ATOM 2335 N N . TYR B 1 103 ? 6.652 -12.844 -5.426 1 98.25 103 TYR B N 1
ATOM 2336 C CA . TYR B 1 103 ? 7.672 -11.797 -5.359 1 98.25 103 TYR B CA 1
ATOM 2337 C C . TYR B 1 103 ? 7.039 -10.414 -5.355 1 98.25 103 TYR B C 1
ATOM 2339 O O . TYR B 1 103 ? 7.59 -9.477 -4.777 1 98.25 103 TYR B O 1
ATOM 2347 N N . ALA B 1 104 ? 5.91 -10.297 -6.035 1 97.88 104 ALA B N 1
ATOM 2348 C CA . ALA B 1 104 ? 5.223 -9.008 -6.004 1 97.88 104 ALA B CA 1
ATOM 2349 C C . ALA B 1 104 ? 4.848 -8.625 -4.574 1 97.88 104 ALA B C 1
ATOM 2351 O O . ALA B 1 104 ? 5.074 -7.484 -4.152 1 97.88 104 ALA B O 1
ATOM 2352 N N . LEU B 1 105 ? 4.281 -9.578 -3.857 1 97.69 105 LEU B N 1
ATOM 2353 C CA . LEU B 1 105 ? 3.904 -9.344 -2.465 1 97.69 105 LEU B CA 1
ATOM 2354 C C . LEU B 1 105 ? 5.133 -9.047 -1.613 1 97.69 105 LEU B C 1
ATOM 2356 O O . LEU B 1 105 ? 5.098 -8.18 -0.744 1 97.69 105 LEU B O 1
ATOM 2360 N N . LYS B 1 106 ? 6.211 -9.711 -1.888 1 97.44 106 LYS B N 1
ATOM 2361 C CA . LYS B 1 106 ? 7.465 -9.469 -1.18 1 97.44 106 LYS B CA 1
ATOM 2362 C C . LYS B 1 106 ? 7.945 -8.039 -1.388 1 97.44 106 LYS B C 1
ATOM 2364 O O . LYS B 1 106 ? 8.375 -7.375 -0.439 1 97.44 106 LYS B O 1
ATOM 2369 N N . THR B 1 107 ? 7.922 -7.586 -2.584 1 96.44 107 THR B N 1
ATOM 2370 C CA . THR B 1 107 ? 8.391 -6.242 -2.904 1 96.44 107 THR B CA 1
ATOM 2371 C C . THR B 1 107 ? 7.559 -5.191 -2.182 1 96.44 107 THR B C 1
ATOM 2373 O O . THR B 1 107 ? 8.094 -4.191 -1.694 1 96.44 107 THR B O 1
ATOM 2376 N N . ILE B 1 108 ? 6.273 -5.461 -2.129 1 95.56 108 ILE B N 1
ATOM 2377 C CA . ILE B 1 108 ? 5.375 -4.551 -1.426 1 95.56 108 ILE B CA 1
ATOM 2378 C C . ILE B 1 108 ? 5.746 -4.5 0.055 1 95.56 108 ILE B C 1
ATOM 2380 O O . ILE B 1 108 ? 5.883 -3.418 0.63 1 95.56 108 ILE B O 1
ATOM 2384 N N . LEU B 1 109 ? 5.969 -5.625 0.658 1 94.69 109 LEU B N 1
ATOM 2385 C CA . LEU B 1 109 ? 6.332 -5.719 2.068 1 94.69 109 LEU B CA 1
ATOM 2386 C C . LEU B 1 109 ? 7.652 -5.012 2.34 1 94.69 109 LEU B C 1
ATOM 2388 O O . LEU B 1 109 ? 7.805 -4.332 3.359 1 94.69 109 LEU B O 1
ATOM 2392 N N . ASP B 1 110 ? 8.555 -5.129 1.395 1 93.25 110 ASP B N 1
ATOM 2393 C CA . ASP B 1 110 ? 9.844 -4.457 1.525 1 93.25 110 ASP B CA 1
ATOM 2394 C C . ASP B 1 110 ? 9.688 -2.941 1.479 1 93.25 110 ASP B C 1
ATOM 2396 O O . ASP B 1 110 ? 10.375 -2.217 2.201 1 93.25 110 ASP B O 1
ATOM 2400 N N . SER B 1 111 ? 8.805 -2.525 0.646 1 89.5 111 SER B N 1
ATOM 2401 C CA . SER B 1 111 ? 8.562 -1.09 0.53 1 89.5 111 SER B CA 1
ATOM 2402 C C . SER B 1 111 ? 7.969 -0.524 1.815 1 89.5 111 SER B C 1
ATOM 2404 O O . SER B 1 111 ? 8.328 0.579 2.236 1 89.5 111 SER B O 1
ATOM 2406 N N . VAL B 1 112 ? 7.023 -1.252 2.416 1 85.25 112 VAL B N 1
ATOM 2407 C CA . VAL B 1 112 ? 6.418 -0.848 3.682 1 85.25 112 VAL B CA 1
ATOM 2408 C C . VAL B 1 112 ? 7.504 -0.67 4.738 1 85.25 112 VAL B C 1
ATOM 2410 O O . VAL B 1 112 ? 7.48 0.297 5.504 1 85.25 112 VAL B O 1
ATOM 2413 N N . ASN B 1 113 ? 8.43 -1.611 4.703 1 76.31 113 ASN B N 1
ATOM 2414 C CA . ASN B 1 113 ? 9.539 -1.569 5.656 1 76.31 113 ASN B CA 1
ATOM 2415 C C . ASN B 1 113 ? 10.414 -0.336 5.445 1 76.31 113 ASN B C 1
ATOM 2417 O O . ASN B 1 113 ? 10.828 0.308 6.41 1 76.31 113 ASN B O 1
ATOM 2421 N N . GLU B 1 114 ? 10.609 -0.034 4.18 1 77.38 114 GLU B N 1
ATOM 2422 C CA . GLU B 1 114 ? 11.484 1.079 3.84 1 77.38 114 GLU B CA 1
ATOM 2423 C C . GLU B 1 114 ? 10.836 2.42 4.168 1 77.38 114 GLU B C 1
ATOM 2425 O O . GLU B 1 114 ? 11.477 3.305 4.738 1 77.38 114 GLU B O 1
ATOM 2430 N N . ILE B 1 115 ? 9.578 2.52 3.84 1 68 115 ILE B N 1
ATOM 2431 C CA . ILE B 1 115 ? 8.875 3.777 4.051 1 68 115 ILE B CA 1
ATOM 2432 C C . ILE B 1 115 ? 8.641 3.996 5.547 1 68 115 ILE B C 1
ATOM 2434 O O . ILE B 1 115 ? 8.758 5.121 6.039 1 68 115 ILE B O 1
ATOM 2438 N N . SER B 1 116 ? 8.242 2.906 6.16 1 62.72 116 SER B N 1
ATOM 2439 C CA . SER B 1 116 ? 8.016 3.002 7.598 1 62.72 116 SER B CA 1
ATOM 2440 C C . SER B 1 116 ? 9.297 3.367 8.336 1 62.72 116 SER B C 1
ATOM 2442 O O . SER B 1 116 ? 9.258 4.09 9.336 1 62.72 116 SER B O 1
ATOM 2444 N N . LYS B 1 117 ? 10.305 2.781 7.738 1 60.44 117 LYS B N 1
ATOM 2445 C CA . LYS B 1 117 ? 11.578 3.174 8.328 1 60.44 117 LYS B CA 1
ATOM 2446 C C . LYS B 1 117 ? 11.812 4.672 8.18 1 60.44 117 LYS B C 1
ATOM 2448 O O . LYS B 1 117 ? 12.273 5.332 9.117 1 60.44 117 LYS B O 1
ATOM 2453 N N . ASP B 1 118 ? 11.391 5.027 6.867 1 56.28 118 ASP B N 1
ATOM 2454 C CA . ASP B 1 118 ? 11.594 6.441 6.562 1 56.28 118 ASP B CA 1
ATOM 2455 C C . ASP B 1 118 ? 10.586 7.312 7.309 1 56.28 118 ASP B C 1
ATOM 2457 O O . ASP B 1 118 ? 10.922 8.406 7.77 1 56.28 118 ASP B O 1
ATOM 2461 N N . GLU B 1 119 ? 9.258 6.852 7.082 1 47.31 119 GLU B N 1
ATOM 2462 C CA . GLU B 1 119 ? 8.211 7.602 7.773 1 47.31 119 GLU B CA 1
ATOM 2463 C C . GLU B 1 119 ? 8.5 7.699 9.266 1 47.31 119 GLU B C 1
ATOM 2465 O O . GLU B 1 119 ? 8.305 8.75 9.875 1 47.31 119 GLU B O 1
ATOM 2470 N N . VAL B 1 120 ? 8.633 6.32 9.719 1 43.72 120 VAL B N 1
ATOM 2471 C CA . VAL B 1 120 ? 9.047 6.395 11.117 1 43.72 120 VAL B CA 1
ATOM 2472 C C . VAL B 1 120 ? 10.203 7.379 11.258 1 43.72 120 VAL B C 1
ATOM 2474 O O . VAL B 1 120 ? 10.219 8.203 12.18 1 43.72 120 VAL B O 1
ATOM 2477 N N . LYS B 1 121 ? 11.016 7.164 10.188 1 41.91 121 LYS B N 1
ATOM 2478 C CA . LYS B 1 121 ? 12.086 8.156 10.211 1 41.91 121 LYS B CA 1
ATOM 2479 C C . LYS B 1 121 ? 11.547 9.555 9.906 1 41.91 121 LYS B C 1
ATOM 2481 O O . LYS B 1 121 ? 11.938 10.531 10.555 1 41.91 121 LYS B O 1
ATOM 2486 N N . SER B 1 122 ? 10.812 9.5 8.734 1 39.44 122 SER B N 1
ATOM 2487 C CA . SER B 1 122 ? 10.273 10.797 8.344 1 39.44 122 SER B CA 1
ATOM 2488 C C . SER B 1 122 ? 9.227 11.289 9.336 1 39.44 122 SER B C 1
ATOM 2490 O O . SER B 1 122 ? 9.219 12.469 9.703 1 39.44 122 SER B O 1
ATOM 2492 N N . ARG B 1 123 ? 8.086 10.445 9.516 1 37.22 123 ARG B N 1
ATOM 2493 C CA . ARG B 1 123 ? 7.152 10.836 10.57 1 37.22 123 ARG B CA 1
ATOM 2494 C C . ARG B 1 123 ? 7.891 11.188 11.852 1 37.22 123 ARG B C 1
ATOM 2496 O O . ARG B 1 123 ? 7.547 12.164 12.523 1 37.22 123 ARG B O 1
ATOM 2503 N N . LYS B 1 124 ? 8.82 10.211 12.086 1 35.41 124 LYS B N 1
ATOM 2504 C CA . LYS B 1 124 ? 9.68 10.672 13.172 1 35.41 124 LYS B CA 1
ATOM 2505 C C . LYS B 1 124 ? 10.352 11.992 12.82 1 35.41 124 LYS B C 1
ATOM 2507 O O . LYS B 1 124 ? 10.43 12.898 13.656 1 35.41 124 LYS B O 1
ATOM 2512 N N . ALA B 1 125 ? 10.688 11.938 11.57 1 34.72 125 ALA B N 1
ATOM 2513 C CA . ALA B 1 125 ? 11.242 13.219 11.125 1 34.72 125 ALA B CA 1
ATOM 2514 C C . ALA B 1 125 ? 10.148 14.273 10.977 1 34.72 125 ALA B C 1
ATOM 2516 O O . ALA B 1 125 ? 10.328 15.422 11.375 1 34.72 125 ALA B O 1
ATOM 2517 N N . TYR B 1 126 ? 9.141 13.883 10.148 1 34.03 126 TYR B N 1
ATOM 2518 C CA . TYR B 1 126 ? 7.992 14.766 9.977 1 34.03 126 TYR B CA 1
ATOM 2519 C C . TYR B 1 126 ? 7.277 15 11.297 1 34.03 126 TYR B C 1
ATOM 2521 O O . TYR B 1 126 ? 6.969 16.141 11.656 1 34.03 126 TYR B O 1
ATOM 2529 N N . ASP B 1 127 ? 6.703 13.859 11.836 1 37.78 127 ASP B N 1
ATOM 2530 C CA . ASP B 1 127 ? 6.238 14.062 13.203 1 37.78 127 ASP B CA 1
ATOM 2531 C C . ASP B 1 127 ? 7.184 14.984 13.969 1 37.78 127 ASP B C 1
ATOM 2533 O O . ASP B 1 127 ? 6.734 15.867 14.703 1 37.78 127 ASP B O 1
ATOM 2537 N N . ASN B 1 128 ? 8.32 14.789 13.641 1 36.53 128 ASN B N 1
ATOM 2538 C CA . ASN B 1 128 ? 9.305 15.742 14.141 1 36.53 128 ASN B CA 1
ATOM 2539 C C . ASN B 1 128 ? 9.195 17.094 13.422 1 36.53 128 ASN B C 1
ATOM 2541 O O . ASN B 1 128 ? 9.312 18.141 14.055 1 36.53 128 ASN B O 1
ATOM 2545 N N . THR B 1 129 ? 8.938 16.938 12.086 1 34.19 129 THR B N 1
ATOM 2546 C CA . THR B 1 129 ? 8.789 18.188 11.344 1 34.19 129 THR B CA 1
ATOM 2547 C C . THR B 1 129 ? 7.379 18.75 11.508 1 34.19 129 THR B C 1
ATOM 2549 O O . THR B 1 129 ? 7.199 19.953 11.719 1 34.19 129 THR B O 1
ATOM 2552 N N . ILE B 1 130 ? 6.324 17.984 11.109 1 41.19 130 ILE B N 1
ATOM 2553 C CA . ILE B 1 130 ? 4.949 18.406 11.344 1 41.19 130 ILE B CA 1
ATOM 2554 C C . ILE B 1 130 ? 4.75 18.719 12.828 1 41.19 130 ILE B C 1
ATOM 2556 O O . ILE B 1 130 ? 4.133 19.719 13.18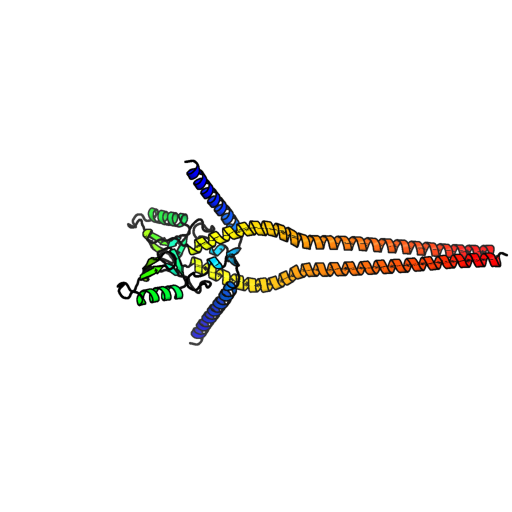8 1 41.19 130 ILE B O 1
ATOM 2560 N N . HIS B 1 131 ? 5.027 17.766 13.539 1 41.72 131 HIS B N 1
ATOM 2561 C CA . HIS B 1 131 ? 5.176 18.188 14.93 1 41.72 131 HIS B CA 1
ATOM 2562 C C . HIS B 1 131 ? 6.004 19.469 15.039 1 41.72 131 HIS B C 1
ATOM 2564 O O . HIS B 1 131 ? 5.652 20.375 15.797 1 41.72 131 HIS B O 1
ATOM 2570 N N . ALA B 1 132 ? 6.84 19.422 14.07 1 41.12 132 ALA B N 1
ATOM 2571 C CA . ALA B 1 132 ? 7.629 20.641 14 1 41.12 132 ALA B CA 1
ATOM 2572 C C . ALA B 1 132 ? 6.879 21.734 13.234 1 41.12 132 ALA B C 1
ATOM 2574 O O . ALA B 1 132 ? 6.867 22.891 13.648 1 41.12 132 ALA B O 1
ATOM 2575 N N . SER B 1 133 ? 6.254 21.375 12.07 1 44.28 133 SER B N 1
ATOM 2576 C CA . SER B 1 133 ? 5.52 22.391 11.32 1 44.28 133 SER B CA 1
ATOM 2577 C C . SER B 1 133 ? 4.184 22.703 11.984 1 44.28 133 SER B C 1
ATOM 2579 O O . SER B 1 133 ? 3.828 23.875 12.141 1 44.28 133 SER B O 1
ATOM 2581 N N . ASN B 1 134 ? 3.244 21.703 12.047 1 47.62 134 ASN B N 1
ATOM 2582 C CA . ASN B 1 134 ? 2.061 21.969 12.867 1 47.62 134 ASN B CA 1
ATOM 2583 C C . ASN B 1 134 ? 2.434 22.547 14.227 1 47.62 134 ASN B C 1
ATOM 2585 O O . ASN B 1 134 ? 1.745 23.438 14.734 1 47.62 134 ASN B O 1
ATOM 2589 N N . GLU B 1 135 ? 3.375 22.031 14.492 1 49.53 135 GLU B N 1
ATOM 2590 C CA . GLU B 1 135 ? 3.975 22.625 15.68 1 49.53 135 GLU B CA 1
ATOM 2591 C C . GLU B 1 135 ? 4.461 24.047 15.398 1 49.53 135 GLU B C 1
ATOM 2593 O O . GLU B 1 135 ? 4.27 24.938 16.219 1 49.53 135 GLU B O 1
ATOM 2598 N N . GLN B 1 136 ? 4.895 23.984 14.141 1 54.03 136 GLN B N 1
ATOM 2599 C CA . GLN B 1 136 ? 5.301 25.328 13.742 1 54.03 136 GLN B CA 1
ATOM 2600 C C . GLN B 1 136 ? 4.09 26.234 13.547 1 54.03 136 GLN B C 1
ATOM 2602 O O . GLN B 1 136 ? 4.102 27.406 13.953 1 54.03 136 GLN B O 1
ATOM 2607 N N . LEU B 1 137 ? 3.084 25.594 12.797 1 55.06 137 LEU B N 1
ATOM 2608 C CA . LEU B 1 137 ? 1.873 26.391 12.633 1 55.06 137 LEU B CA 1
ATOM 2609 C C . LEU B 1 137 ? 1.184 26.625 13.969 1 55.06 137 LEU B C 1
ATOM 2611 O O . LEU B 1 137 ? 0.698 27.719 14.242 1 55.06 137 LEU B O 1
ATOM 2615 N N . ARG B 1 138 ? 1.072 25.688 14.656 1 60.03 138 ARG B N 1
ATOM 2616 C CA . ARG B 1 138 ? 0.58 25.844 16.031 1 60.03 138 ARG B CA 1
ATOM 2617 C C . ARG B 1 138 ? 1.443 26.828 16.812 1 60.03 138 ARG B C 1
ATOM 2619 O O . ARG B 1 138 ? 0.924 27.672 17.531 1 60.03 138 ARG B O 1
ATOM 2626 N N . LEU B 1 139 ? 2.713 26.625 16.578 1 61.44 139 LEU B N 1
ATOM 2627 C CA . LEU B 1 139 ? 3.627 27.531 17.234 1 61.44 139 LEU B CA 1
ATOM 2628 C C . LEU B 1 139 ? 3.449 28.953 16.719 1 61.44 139 LEU B C 1
ATOM 2630 O O . LEU B 1 139 ? 3.457 29.906 17.5 1 61.44 139 LEU B O 1
ATOM 2634 N N . LYS B 1 140 ? 3.309 28.953 15.453 1 61.12 140 LYS B N 1
ATOM 2635 C CA . LYS B 1 140 ? 3.037 30.266 14.875 1 61.12 140 LYS B CA 1
ATOM 2636 C C . LYS B 1 140 ? 1.724 30.844 15.398 1 61.12 140 LYS B C 1
ATOM 2638 O O . LYS B 1 140 ? 1.64 32.031 15.719 1 61.12 140 LYS B O 1
ATOM 2643 N N . CYS B 1 141 ? 0.769 29.938 15.453 1 60.88 141 CYS B N 1
ATOM 2644 C CA . CYS B 1 141 ? -0.518 30.375 15.984 1 60.88 141 CYS B CA 1
ATOM 2645 C C . CYS B 1 141 ? -0.394 30.781 17.453 1 60.88 141 CYS B C 1
ATOM 2647 O O . CYS B 1 141 ? -0.95 31.797 17.859 1 60.88 141 CYS B O 1
ATOM 2649 N N . ILE B 1 142 ? 0.31 30.047 18.156 1 63.69 142 ILE B N 1
ATOM 2650 C CA . ILE B 1 142 ? 0.544 30.375 19.562 1 63.69 142 ILE B CA 1
ATOM 2651 C C . ILE B 1 142 ? 1.285 31.703 19.656 1 63.69 142 ILE B C 1
ATOM 2653 O O . ILE B 1 142 ? 0.931 32.562 20.484 1 63.69 142 ILE B O 1
ATOM 2657 N N . ASP B 1 143 ? 2.25 31.828 18.812 1 67.75 143 ASP B N 1
ATOM 2658 C CA . ASP B 1 143 ? 3.023 33.062 18.812 1 67.75 143 ASP B CA 1
ATOM 2659 C C . ASP B 1 143 ? 2.145 34.25 18.453 1 67.75 143 ASP B C 1
ATOM 2661 O O . ASP B 1 143 ? 2.246 35.312 19.062 1 67.75 143 ASP B O 1
ATOM 2665 N N . MET B 1 144 ? 1.282 34 17.5 1 67.44 144 MET B N 1
ATOM 2666 C CA . MET B 1 144 ? 0.392 35.062 17.078 1 67.44 144 MET B CA 1
ATOM 2667 C C . MET B 1 144 ? -0.626 35.406 18.156 1 67.44 144 MET B C 1
ATOM 2669 O O . MET B 1 144 ? -0.957 36.562 18.375 1 67.44 144 MET B O 1
ATOM 2673 N N . GLU B 1 145 ? -1.005 34.438 18.875 1 72.69 145 GLU B N 1
ATOM 2674 C CA . GLU B 1 145 ? -1.901 34.656 20 1 72.69 145 GLU B CA 1
ATOM 2675 C C . GLU B 1 145 ? -1.218 35.469 21.094 1 72.69 145 GLU B C 1
ATOM 2677 O O . GLU B 1 145 ? -1.824 36.375 21.656 1 72.69 145 GLU B O 1
ATOM 2682 N N . ARG B 1 146 ? -0.014 35.281 21.375 1 75.38 146 ARG B N 1
ATOM 2683 C CA . ARG B 1 146 ? 0.772 36.031 22.344 1 75.38 146 ARG B CA 1
ATOM 2684 C C . ARG B 1 146 ? 0.933 37.469 21.906 1 75.38 146 ARG B C 1
ATOM 2686 O O . ARG B 1 146 ? 0.843 38.375 22.734 1 75.38 146 ARG B O 1
ATOM 2693 N N . SER B 1 147 ? 1.164 37.562 20.625 1 75.75 147 SER B N 1
ATOM 2694 C CA . SER B 1 147 ? 1.313 38.938 20.094 1 75.75 147 SER B CA 1
ATOM 2695 C C . SER B 1 147 ? 0.024 39.719 20.25 1 75.75 147 SER B C 1
ATOM 2697 O O . SER B 1 147 ? 0.055 40.906 20.625 1 75.75 147 SER B O 1
ATOM 2699 N N . VAL B 1 148 ? -1.011 39.125 20.016 1 76.69 148 VAL B N 1
ATOM 2700 C CA . VAL B 1 148 ? -2.312 39.781 20.156 1 76.69 148 VAL B CA 1
ATOM 2701 C C . VAL B 1 148 ? -2.535 40.188 21.609 1 76.69 148 VAL B C 1
ATOM 2703 O O . VAL B 1 148 ? -2.969 41.312 21.891 1 76.69 148 VAL B O 1
ATOM 2706 N N . ASP B 1 149 ? -2.186 39.375 22.5 1 75.94 149 ASP B N 1
ATOM 2707 C CA . ASP B 1 149 ? -2.348 39.656 23.938 1 75.94 149 ASP B CA 1
ATOM 2708 C C . ASP B 1 149 ? -1.474 40.844 24.359 1 75.94 149 ASP B C 1
ATOM 2710 O O . ASP B 1 149 ? -1.918 41.719 25.125 1 75.94 149 ASP B O 1
ATOM 2714 N N . CYS B 1 150 ? -0.343 40.969 23.906 1 78.81 150 CYS B N 1
ATOM 2715 C CA . CYS B 1 150 ? 0.596 42.031 24.234 1 78.81 150 CYS B CA 1
ATOM 2716 C C . CYS B 1 150 ? 0.094 43.375 23.719 1 78.81 150 CYS B C 1
ATOM 2718 O O . CYS B 1 150 ? 0.136 44.375 24.438 1 78.81 150 CYS B O 1
ATOM 2720 N N . LEU B 1 151 ? -0.413 43.281 22.547 1 82.38 151 LEU B N 1
ATOM 2721 C CA . LEU B 1 151 ? 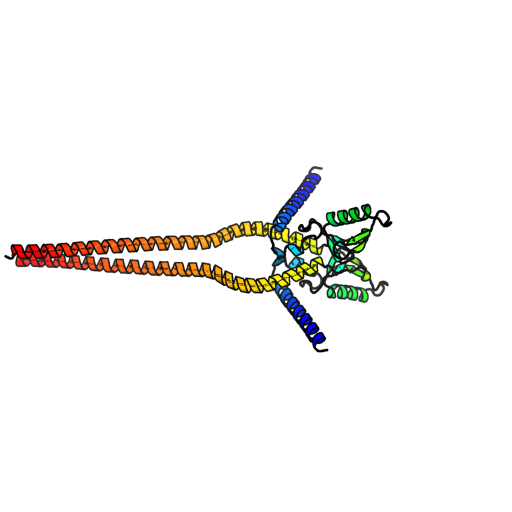-0.896 44.531 21.922 1 82.38 151 LEU B CA 1
ATOM 2722 C C . LEU B 1 151 ? -2.145 45.031 22.641 1 82.38 151 LEU B C 1
ATOM 2724 O O . LEU B 1 151 ? -2.307 46.25 22.844 1 82.38 151 LEU B O 1
ATOM 2728 N N . ARG B 1 152 ? -2.92 44.156 23.094 1 78.81 152 ARG B N 1
ATOM 2729 C CA . ARG B 1 152 ? -4.113 44.5 23.844 1 78.81 152 ARG B CA 1
ATOM 2730 C C . ARG B 1 152 ? -3.738 45.156 25.188 1 78.81 152 ARG B C 1
ATOM 2732 O O . ARG B 1 152 ? -4.344 46.125 25.594 1 78.81 152 ARG B O 1
ATOM 2739 N N . LYS B 1 153 ? -2.783 44.656 25.812 1 81 153 LYS B N 1
ATOM 2740 C CA . LYS B 1 153 ? -2.299 45.219 27.078 1 81 153 LYS B CA 1
ATOM 2741 C C . LYS B 1 153 ? -1.742 46.625 26.875 1 81 153 LYS B C 1
ATOM 2743 O O . LYS B 1 153 ? -1.993 47.5 27.688 1 81 153 LYS B O 1
ATOM 2748 N N . GLU B 1 154 ? -1.034 46.75 25.828 1 83.81 154 GLU B N 1
ATOM 2749 C CA . GLU B 1 154 ? -0.468 48.062 25.516 1 83.81 154 GLU B CA 1
ATOM 2750 C C . GLU B 1 154 ? -1.566 49.094 25.281 1 83.81 154 GLU B C 1
ATOM 2752 O O . GLU B 1 154 ? -1.479 50.219 25.781 1 83.81 154 GLU B O 1
ATOM 2757 N N . ILE B 1 155 ? -2.549 48.781 24.641 1 83.62 155 ILE B N 1
ATOM 2758 C CA . ILE B 1 155 ? -3.672 49.656 24.344 1 83.62 155 ILE B CA 1
ATOM 2759 C C . ILE B 1 155 ? -4.379 50.031 25.641 1 83.62 155 ILE B C 1
ATOM 2761 O O . ILE B 1 155 ? -4.707 51.219 25.844 1 83.62 155 ILE B O 1
ATOM 2765 N N . ASN B 1 156 ? -4.539 49.062 26.5 1 79.06 156 ASN B N 1
ATOM 2766 C CA . ASN B 1 156 ? -5.172 49.312 27.781 1 79.06 156 ASN B CA 1
ATOM 2767 C C . ASN B 1 156 ? -4.352 50.281 28.641 1 79.06 156 ASN B C 1
ATOM 2769 O O . ASN B 1 156 ? -4.906 51.188 29.281 1 79.06 156 ASN B O 1
ATOM 2773 N N . HIS B 1 157 ? -3.111 50.25 28.625 1 82.88 157 HIS B N 1
ATOM 2774 C CA . HIS B 1 157 ? -2.217 51.125 29.359 1 82.88 157 HIS B CA 1
ATOM 2775 C C . HIS B 1 157 ? -2.307 52.562 28.828 1 82.88 157 HIS B C 1
ATOM 2777 O O . HIS B 1 157 ? -2.371 53.5 29.609 1 82.88 157 HIS B O 1
ATOM 2783 N N . MET B 1 158 ? -2.365 52.625 27.516 1 80.19 158 MET B N 1
ATOM 2784 C CA . MET B 1 158 ? -2.457 53.938 26.891 1 80.19 158 MET B CA 1
ATOM 2785 C C . MET B 1 158 ? -3.781 54.625 27.234 1 80.19 158 MET B C 1
ATOM 2787 O O . MET B 1 158 ? -3.822 55.812 27.5 1 80.19 158 MET B O 1
ATOM 2791 N N . ARG B 1 159 ? -4.805 53.812 27.344 1 78 159 ARG B N 1
ATOM 2792 C CA . ARG B 1 159 ? -6.121 54.344 27.703 1 78 159 ARG B CA 1
ATOM 2793 C C . ARG B 1 159 ? -6.145 54.844 29.141 1 78 159 ARG B C 1
ATOM 2795 O O . ARG B 1 159 ? -6.727 55.875 29.438 1 78 159 ARG B O 1
ATOM 2802 N N . GLN B 1 160 ? -5.488 54.25 30.016 1 78.06 160 GLN B N 1
ATOM 2803 C CA . GLN B 1 160 ? -5.406 54.625 31.422 1 78.06 160 GLN B CA 1
ATOM 2804 C C . GLN B 1 160 ? -4.641 55.938 31.578 1 78.06 160 GLN B C 1
ATOM 2806 O O . GLN B 1 160 ? -5.066 56.844 32.312 1 78.06 160 GLN B O 1
ATOM 2811 N N . LYS B 1 161 ? -3.607 56.125 30.844 1 80.06 161 LYS B N 1
ATOM 2812 C CA . LYS B 1 161 ? -2.818 57.375 30.875 1 80.06 161 LYS B CA 1
ATOM 2813 C C . LYS B 1 161 ? -3.635 58.562 30.391 1 80.06 161 LYS B C 1
ATOM 2815 O O . LYS B 1 161 ? -3.559 59.656 30.969 1 80.06 161 LYS B O 1
ATOM 2820 N N . GLU B 1 162 ? -4.332 58.281 29.359 1 79.62 162 GLU B N 1
ATOM 2821 C CA . GLU B 1 162 ? -5.184 59.344 28.797 1 79.62 162 GLU B CA 1
ATOM 2822 C C . GLU B 1 162 ? -6.223 59.812 29.828 1 79.62 162 GLU B C 1
ATOM 2824 O O . GLU B 1 162 ? -6.477 61 29.953 1 79.62 162 GLU B O 1
ATOM 2829 N N . LYS B 1 163 ? -6.773 58.906 30.547 1 77.06 163 LYS B N 1
ATOM 2830 C CA . LYS B 1 163 ? -7.758 59.25 31.578 1 77.06 163 LYS B CA 1
ATOM 2831 C C . LYS B 1 163 ? -7.133 60.094 32.688 1 77.06 163 LYS B C 1
ATOM 2833 O O . LYS B 1 163 ? -7.723 61.062 33.125 1 77.06 163 LYS B O 1
ATOM 2838 N N . TYR B 1 164 ? -5.98 59.812 33.031 1 77.94 164 TYR B N 1
ATOM 2839 C CA . TYR B 1 164 ? -5.301 60.562 34.094 1 77.94 164 TYR B CA 1
ATOM 2840 C C . TYR B 1 164 ? -4.98 62 33.625 1 77.94 164 TYR B C 1
ATOM 2842 O O . TYR B 1 164 ? -5.137 62.938 34.406 1 77.94 164 TYR B O 1
ATOM 2850 N N . ASN B 1 165 ? -4.605 61.969 32.406 1 75.88 165 ASN B N 1
ATOM 2851 C CA . ASN B 1 165 ? -4.309 63.312 31.875 1 75.88 165 ASN B CA 1
ATOM 2852 C C . ASN B 1 165 ? -5.555 64.188 31.828 1 75.88 165 ASN B C 1
ATOM 2854 O O . ASN B 1 165 ? -5.496 65.375 32.188 1 75.88 165 ASN B O 1
ATOM 2858 N N . TYR B 1 166 ? -6.559 63.625 31.547 1 76.44 166 TYR B N 1
ATOM 2859 C CA . TYR B 1 166 ? -7.801 64.375 31.5 1 76.44 166 TYR B CA 1
ATOM 2860 C C . TYR B 1 166 ? -8.234 64.812 32.875 1 76.44 166 TYR B C 1
ATOM 2862 O O . TYR B 1 166 ? -8.68 65.938 33.094 1 76.44 166 TYR B O 1
ATOM 2870 N N . VAL B 1 167 ? -8.039 64.062 33.781 1 77.19 167 VAL B N 1
ATOM 2871 C CA . VAL B 1 167 ? -8.398 64.375 35.156 1 77.19 167 VAL B CA 1
ATOM 2872 C C . VAL B 1 167 ? -7.488 65.5 35.688 1 77.19 167 VAL B C 1
ATOM 2874 O O . VAL B 1 167 ? -7.953 66.438 36.344 1 77.19 167 VAL B O 1
ATOM 2877 N N . ALA B 1 168 ? -6.355 65.438 35.281 1 77.88 168 ALA B N 1
ATOM 2878 C CA . ALA B 1 168 ? -5.41 66.438 35.75 1 77.88 168 ALA B CA 1
ATOM 2879 C C . ALA B 1 168 ? -5.719 67.812 35.156 1 77.88 168 ALA B C 1
ATOM 2881 O O . ALA B 1 168 ? -5.719 68.812 35.844 1 77.88 168 ALA B O 1
ATOM 2882 N N . ILE B 1 169 ? -6 67.688 33.969 1 75.69 169 ILE B N 1
ATOM 2883 C CA . ILE B 1 169 ? -6.297 68.938 33.281 1 75.69 169 ILE B CA 1
ATOM 2884 C C . ILE B 1 169 ? -7.574 69.562 33.844 1 75.69 169 ILE B C 1
ATOM 2886 O O . ILE B 1 169 ? -7.629 70.75 34.094 1 75.69 169 ILE B O 1
ATOM 2890 N N . SER B 1 170 ? -8.508 68.812 34.094 1 76.06 170 SER B N 1
ATOM 2891 C CA . SER B 1 170 ? -9.758 69.25 34.656 1 76.06 170 SER B CA 1
ATOM 2892 C C . SER B 1 170 ? -9.539 69.875 36.031 1 76.06 170 SER B C 1
ATOM 2894 O O . SER B 1 170 ? -10.094 70.938 36.375 1 76.06 170 SER B O 1
ATOM 2896 N N . PHE B 1 171 ? -8.703 69.312 36.719 1 77.94 171 PHE B N 1
ATOM 2897 C CA . PHE B 1 171 ? -8.375 69.812 38.062 1 77.94 171 PHE B CA 1
ATOM 2898 C C . PHE B 1 171 ? -7.668 71.125 37.969 1 77.94 171 PHE B C 1
ATOM 2900 O O . PHE B 1 171 ? -7.996 72.062 38.688 1 77.94 171 PHE B O 1
ATOM 2907 N N . PHE B 1 172 ? -6.914 71.25 37.062 1 74.81 172 PHE B N 1
ATOM 2908 C CA . PHE B 1 172 ? -6.172 72.5 36.906 1 74.81 172 PHE B CA 1
ATOM 2909 C C . PHE B 1 172 ? -7.094 73.625 36.469 1 74.81 172 PHE B C 1
ATOM 2911 O O . PHE B 1 172 ? -6.973 74.75 36.938 1 74.81 172 PHE B O 1
ATOM 2918 N N . VAL B 1 173 ? -7.906 73.188 35.688 1 76.25 173 VAL B N 1
ATOM 2919 C CA . VAL B 1 173 ? -8.836 74.25 35.219 1 76.25 173 VAL B CA 1
ATOM 2920 C C . VAL B 1 173 ? -9.734 74.688 36.375 1 76.25 173 VAL B C 1
ATOM 2922 O O . VAL B 1 173 ? -9.977 75.875 36.531 1 76.25 173 VAL B O 1
ATOM 2925 N N . ILE B 1 174 ? -10.047 73.75 37.156 1 77 174 ILE B N 1
ATOM 2926 C CA . ILE B 1 174 ? -10.906 74.062 38.312 1 77 174 ILE B CA 1
ATOM 2927 C C . ILE B 1 174 ? -10.141 74.938 39.312 1 77 174 ILE B C 1
ATOM 2929 O O . ILE B 1 174 ? -10.656 75.938 39.781 1 77 174 ILE B O 1
ATOM 2933 N N . VAL B 1 175 ? -9 74.625 39.438 1 76.5 175 VAL B N 1
ATOM 2934 C CA . VAL B 1 175 ? -8.172 75.438 40.375 1 76.5 175 VAL B CA 1
ATOM 2935 C C . VAL B 1 175 ? -7.922 76.812 39.812 1 76.5 175 VAL B C 1
ATOM 2937 O O . VAL B 1 175 ? -7.988 77.812 40.562 1 76.5 175 VAL B O 1
ATOM 2940 N N . TYR B 1 176 ? -7.762 76.875 38.688 1 73.88 176 TYR B N 1
ATOM 2941 C CA . TYR B 1 176 ? -7.52 78.188 38.031 1 73.88 176 TYR B CA 1
ATOM 2942 C C . TYR B 1 176 ? -8.75 79.062 38.125 1 73.88 176 TYR B C 1
ATOM 2944 O O . TYR B 1 176 ? -8.641 80.25 38.406 1 73.88 176 TYR B O 1
ATOM 2952 N N . ILE B 1 177 ? -9.758 78.438 37.938 1 75.62 177 ILE B N 1
ATOM 2953 C CA . ILE B 1 177 ? -11 79.188 38 1 75.62 177 ILE B CA 1
ATOM 2954 C C . ILE B 1 177 ? -11.203 79.688 39.438 1 75.62 177 ILE B C 1
ATOM 2956 O O . ILE B 1 177 ? -11.57 80.812 39.656 1 75.62 177 ILE B O 1
ATOM 2960 N N . ILE B 1 178 ? -10.828 78.875 40.312 1 76.88 178 ILE B N 1
ATOM 2961 C CA . ILE B 1 178 ? -10.984 79.25 41.719 1 76.88 178 ILE B CA 1
ATOM 2962 C C . ILE B 1 178 ? -10.016 80.375 42.062 1 76.88 178 ILE B C 1
ATOM 2964 O O . ILE B 1 178 ? -10.398 81.312 42.719 1 76.88 178 ILE B O 1
ATOM 2968 N N . LEU B 1 179 ? -8.914 80.312 41.562 1 75.19 179 LEU B N 1
ATOM 2969 C CA . LEU B 1 179 ? -7.887 81.312 41.875 1 75.19 179 LEU B CA 1
ATOM 2970 C C . LEU B 1 179 ? -8.188 82.625 41.188 1 75.19 179 LEU B C 1
ATOM 2972 O O . LEU B 1 179 ? -7.988 83.688 41.781 1 75.19 179 LEU B O 1
ATOM 2976 N N . SER B 1 180 ? -8.594 82.5 40.062 1 73.69 180 SER B N 1
ATOM 2977 C CA . SER B 1 180 ? -8.93 83.75 39.312 1 73.69 180 SER B CA 1
ATOM 2978 C C . SER B 1 180 ? -10.109 84.438 39.969 1 73.69 180 SER B C 1
ATOM 2980 O O . SER B 1 180 ? -10.164 85.688 39.969 1 73.69 180 SER B O 1
ATOM 2982 N N . THR B 1 181 ? -10.898 83.688 40.438 1 75.06 181 THR B N 1
ATOM 2983 C CA . THR B 1 181 ? -12.047 84.25 41.125 1 75.06 181 THR B CA 1
ATOM 2984 C C . THR B 1 181 ? -11.641 84.875 42.469 1 75.06 181 THR B C 1
ATOM 2986 O O . THR B 1 181 ? -12.133 85.938 42.844 1 75.06 181 THR B O 1
ATOM 2989 N N . LEU B 1 182 ? -10.719 84.438 43.031 1 71.69 182 LEU B N 1
ATOM 2990 C CA . LEU B 1 182 ? -10.266 84.938 44.312 1 71.69 182 LEU B CA 1
ATOM 2991 C C . LEU B 1 182 ? -9.398 86.125 44.156 1 71.69 182 LEU B C 1
ATOM 2993 O O . LEU B 1 182 ? -9.5 87.062 44.969 1 71.69 182 LEU B O 1
ATOM 2997 N N . TYR B 1 183 ? -8.594 86.125 43.25 1 64.88 183 TYR B N 1
ATOM 2998 C CA . TYR B 1 183 ? -7.695 87.25 43.094 1 64.88 183 TYR B CA 1
ATOM 2999 C C . TYR B 1 183 ? -8.336 88.312 42.219 1 64.88 183 TYR B C 1
ATOM 3001 O O . TYR B 1 183 ? -7.895 89.5 42.219 1 64.88 183 TYR B O 1
ATOM 3009 N N . GLY B 1 184 ? -9.023 87.938 41.438 1 58.5 184 GLY B N 1
ATOM 3010 C CA . GLY B 1 184 ? -9.695 89 40.688 1 58.5 184 GLY B CA 1
ATOM 3011 C C . GLY B 1 184 ? -10.695 89.75 41.531 1 58.5 184 GLY B C 1
ATOM 3012 O O . GLY B 1 184 ? -11.195 90.812 41.094 1 58.5 184 GLY B O 1
ATOM 3013 N N . ASN B 1 185 ? -11.156 89.25 42.531 1 47.44 185 ASN B N 1
ATOM 3014 C CA . ASN B 1 185 ? -11.805 90.188 43.406 1 47.44 185 ASN B CA 1
ATOM 3015 C C . ASN B 1 185 ? -10.797 90.875 44.312 1 47.44 185 ASN B C 1
ATOM 3017 O O . ASN B 1 185 ? -9.867 90.25 44.812 1 47.44 185 ASN B O 1
#

Foldseek 3Di:
DVVVVVVVVVVVVVVVVVVVVVVVVVVDDDDDDDQQVQAAPQVRHRADDFWKAWPVGDTHHPVSVVVQLVVVCVVCVVPPQSQWFADPPPGDITGNVRMDTDVVSVVVVVVCVVVCVVCCVVCVVVVVVCCVVVVVVVVVVVVVVVVVVVVVVVVVVVVVVVVVVVVVVVVVVVVVVVVCVVVVD/DVVVVVVVVVVVVVVVVVVVVVVVVVVDDDDDDDQQVQAAPQVRHRADDFWKAWPVGDTHHPVSVVVQLVVVCVVCVVPPQSQWFADPPPGDITGNVRIDTDVVSVVVVVVCVVVCVVCVVVCVVVVVVCCVVVVVVVVVVVVVVVVVVVVVVVVVVVVVVVVVVVVVVVVVVVVVVVVCVVVVD

pLDDT: mean 78.26, std 17.12, range [34.03, 98.69]

Organism: NCBI:txid860376

Radius of gyration: 38.84 Å; Cα contacts (8 Å, |Δi|>4): 422; chains: 2; bounding box: 71×137×79 Å

Solvent-accessible surface area (backbone atoms only — not comparable to full-atom values): 19208 Å² total; per-residue (Å²): 115,70,65,62,51,52,53,54,49,51,50,50,51,51,51,51,50,45,50,51,47,45,54,55,49,60,76,41,66,63,43,56,32,47,39,72,50,50,37,18,84,83,80,66,39,50,60,54,80,60,28,28,27,43,74,87,15,53,59,35,27,55,68,50,50,51,48,53,39,50,52,49,43,71,77,39,66,80,58,81,59,82,53,42,37,60,42,90,84,81,56,52,81,36,49,61,90,62,49,31,48,29,49,49,62,28,46,38,54,50,32,34,45,51,41,45,50,37,36,51,40,34,39,49,41,34,46,47,37,39,50,38,40,51,34,37,50,48,42,47,40,50,51,46,50,53,50,42,53,52,48,52,52,51,47,53,54,55,53,53,52,52,52,51,51,50,50,49,51,54,48,48,51,50,50,47,52,52,47,49,55,56,66,70,94,114,70,63,62,51,51,52,53,51,52,50,49,51,51,51,51,49,47,51,53,47,46,54,56,50,59,76,41,68,61,44,56,32,47,39,71,50,50,35,18,85,82,82,67,40,50,60,54,78,60,26,27,27,43,74,86,15,54,59,35,27,54,69,51,51,51,49,53,38,52,52,49,43,70,78,38,66,80,56,80,56,84,53,43,37,59,42,90,85,82,57,50,80,35,50,61,89,63,51,31,48,30,48,49,62,28,46,37,54,51,32,32,42,52,42,44,51,39,34,52,43,34,38,50,39,34,50,46,35,40,52,37,39,53,35,36,50,49,42,46,41,50,50,46,51,52,51,40,54,52,50,54,54,52,47,51,52,54,53,52,51,52,52,52,51,50,51,49,50,52,49,49,51,51,48,46,52,52,49,50,57,56,64,70,93

InterPro domains:
  IPR001841 Zinc finger, RING-type [PS50089] (40-91)
  IPR001841 Zinc finger, RING-type [SM00184] (40-90)
  IPR013083 Zinc finger, RING/FYVE/PHD-type [G3DSA:3.30.40.10] (34-123)
  IPR017907 Zinc finger, RING-type, conserved site [PS00518] (56-65)
  IPR018957 Zinc finger, C3HC4 RING-type [PF00097] (40-90)
  IPR050143 Tripartite motif-containing [PTHR24103] (38-151)

Secondary structure (DSSP, 8-state):
-HHHHHHHHHHHHHHHHHHHHHHHHTTSSEEEEEGGGGB-TTT-SB--SS-EE-TTS-EE-HHHHHHHHHHHHHH-TT-S-TTEEE-TTT--EEEGGG-EE-HHHHHHHHHHHHHHHHHHHHHHHHHHHHHHHHHHHHHHHHHHHHHHHHHHHHHHHHHHHHHHHHHHHHHHHHHHHHHHHHHH-/-HHHHHHHHHHHHHHHHHHHHHHHHTTSSEEEEEGGGGB-TTT-SB--SS-EE-TTS-EE-HHHHHHHHHHHHHH-TT-S-TTEEE-TTT--EEEGGG-EE-HHHHHHHHHHHHHHHHHHHHHHHHHHHHHHHHHHHHHHHHHHHHHHHHHHHHHHHHHHHHHHHHHHHHHHHHHHHHHHHHHH-

Nearest PDB structures (foldseek):
  8a58-assembly1_C  TM=9.371E-01  e=7.965E-07  Homo sapiens
  7bbd-assembly1_B  TM=9.002E-01  e=2.112E-06  Homo sapiens
  5olm-assembly1_B  TM=8.990E-01  e=4.606E-06  Homo sapiens
  7ns4-assembly1_i  TM=7.705E-01  e=8.751E-01  Saccharomyces cerevisiae S288C
  8pmq-assembly1_9  TM=7.698E-01  e=1.676E+00  Saccharomyces cerevisiae